Protein AF-A0A072P6J5-F1 (afdb_monomer)

pLDDT: mean 76.77, std 21.86, range [26.7, 98.06]

Secondary structure (DSSP, 8-state):
-------------------------BB-HHHHT--BSSSSSB-EEETTEEESEEEEEEE--TT-SSPEEEEEEEEEEEETTEEEEEEEEEEEEEEE-TT--TTS-TTEEEEEEEEGGGTTSS---TTS---HHHHH-HHHHHHHHHHHHHHHHHHHHSS--TTHHHHHHHHHHHS--TT-TTSBTTB---EEEEE-SSTTSPPPBPB-TT---SSSTT-EEEEEEEEEEEE-TT-HHHHHHHH--EEEEEEEEESSSS-S-SS-EEEEEEE--B-TT--BPPPPP---------------------------

Structure (mmCIF, N/CA/C/O backbone):
data_AF-A0A072P6J5-F1
#
_entry.id   AF-A0A072P6J5-F1
#
loop_
_atom_site.group_PDB
_atom_site.id
_atom_site.type_symbol
_atom_site.label_atom_id
_atom_site.label_alt_id
_atom_site.label_comp_id
_atom_site.label_asym_id
_atom_site.label_entity_id
_atom_site.label_seq_id
_atom_site.pdbx_PDB_ins_code
_atom_site.Cartn_x
_atom_site.Cartn_y
_atom_site.Cartn_z
_atom_site.occupancy
_atom_site.B_iso_or_equiv
_atom_site.auth_seq_id
_atom_site.auth_comp_id
_atom_site.auth_asym_id
_atom_site.auth_atom_id
_atom_site.pdbx_PDB_model_num
ATOM 1 N N . MET A 1 1 ? -1.945 -43.332 61.308 1.00 37.56 1 MET A N 1
ATOM 2 C CA . MET A 1 1 ? -3.004 -43.421 60.281 1.00 37.56 1 MET A CA 1
ATOM 3 C C . MET A 1 1 ? -3.165 -42.025 59.688 1.00 37.56 1 MET A C 1
ATOM 5 O O . MET A 1 1 ? -3.459 -41.110 60.435 1.00 37.56 1 MET A O 1
ATOM 9 N N . ALA A 1 2 ? -2.790 -41.892 58.413 1.00 35.91 2 ALA A N 1
ATOM 10 C CA . ALA A 1 2 ? -2.904 -40.768 57.471 1.00 35.91 2 ALA A CA 1
ATOM 11 C C . ALA A 1 2 ? -3.158 -39.325 57.975 1.00 35.91 2 ALA A C 1
ATOM 13 O O . ALA A 1 2 ? -4.288 -38.964 58.283 1.00 35.91 2 ALA A O 1
ATOM 14 N N . THR A 1 3 ? -2.154 -38.459 57.804 1.00 31.28 3 THR A N 1
ATOM 15 C CA . THR A 1 3 ? -2.359 -37.019 57.563 1.00 31.28 3 THR A CA 1
ATOM 16 C C . THR A 1 3 ? -1.743 -36.704 56.199 1.00 31.28 3 THR A C 1
ATOM 18 O O . THR A 1 3 ? -0.524 -36.723 56.044 1.00 31.28 3 THR A O 1
ATOM 21 N N . ARG A 1 4 ? -2.582 -36.534 55.169 1.00 35.16 4 ARG A N 1
ATOM 22 C CA . ARG A 1 4 ? -2.154 -36.183 53.805 1.00 35.16 4 ARG A CA 1
ATOM 23 C C . ARG A 1 4 ? -2.006 -34.663 53.709 1.00 35.16 4 ARG A C 1
ATOM 25 O O . ARG A 1 4 ? -2.989 -33.953 53.879 1.00 35.16 4 ARG A O 1
ATOM 32 N N . TYR A 1 5 ? -0.802 -34.184 53.407 1.00 33.12 5 TYR A N 1
ATOM 33 C CA . TYR A 1 5 ? -0.569 -32.807 52.973 1.00 33.12 5 TYR A CA 1
ATOM 34 C C . TYR A 1 5 ? -0.764 -32.729 51.456 1.00 33.12 5 TYR A C 1
ATOM 36 O O . TYR A 1 5 ? 0.036 -33.259 50.688 1.00 33.12 5 TYR A O 1
ATOM 44 N N . THR A 1 6 ? -1.846 -32.091 51.022 1.00 36.16 6 THR A N 1
ATOM 45 C CA . THR A 1 6 ? -2.078 -31.716 49.622 1.00 36.16 6 THR A CA 1
ATOM 46 C C . THR A 1 6 ? -1.378 -30.385 49.353 1.00 36.16 6 THR A C 1
ATOM 48 O O . THR A 1 6 ? -1.843 -29.333 49.782 1.00 36.16 6 THR A O 1
ATOM 51 N N . LEU A 1 7 ? -0.241 -30.432 48.659 1.00 36.22 7 LEU A N 1
ATOM 52 C CA . LEU A 1 7 ? 0.434 -29.260 48.100 1.00 36.22 7 LEU A CA 1
ATOM 53 C C . LEU A 1 7 ? -0.300 -28.826 46.822 1.00 36.22 7 LEU A C 1
ATOM 55 O O . LEU A 1 7 ? -0.201 -29.488 45.792 1.00 36.22 7 LEU A O 1
ATOM 59 N N . PHE A 1 8 ? -1.029 -27.712 46.886 1.00 34.00 8 PHE A N 1
ATOM 60 C CA . PHE A 1 8 ? -1.544 -27.020 45.703 1.00 34.00 8 PHE A CA 1
ATOM 61 C C . PHE A 1 8 ? -0.381 -26.321 44.984 1.00 34.00 8 PHE A C 1
ATOM 63 O O . PHE A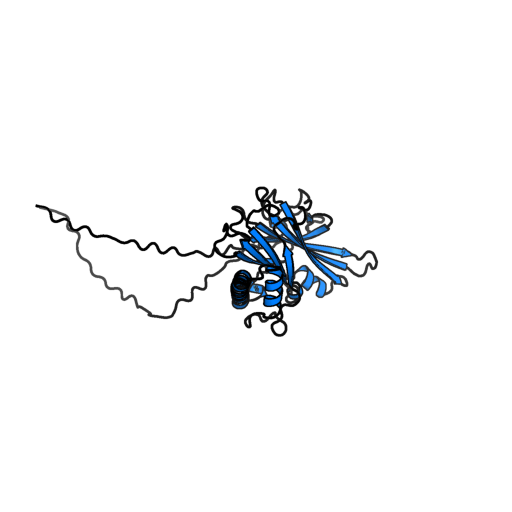 1 8 ? 0.178 -25.357 45.497 1.00 34.00 8 PHE A O 1
ATOM 70 N N . HIS A 1 9 ? -0.011 -26.806 43.797 1.00 34.28 9 HIS A N 1
ATOM 71 C CA . HIS A 1 9 ? 0.815 -26.057 42.848 1.00 34.28 9 HIS A CA 1
ATOM 72 C C . HIS A 1 9 ? -0.113 -25.226 41.956 1.00 34.28 9 HIS A C 1
ATOM 74 O O . HIS A 1 9 ? -0.756 -25.753 41.051 1.00 34.28 9 HIS A O 1
ATOM 80 N N . THR A 1 10 ? -0.200 -23.923 42.210 1.00 38.28 10 THR A N 1
ATOM 81 C CA . THR A 1 10 ? -0.780 -22.963 41.265 1.00 38.28 10 THR A CA 1
ATOM 82 C C . THR A 1 10 ? 0.222 -22.715 40.141 1.00 38.28 10 THR A C 1
ATOM 84 O O . THR A 1 10 ? 1.202 -21.995 40.322 1.00 38.28 10 THR A O 1
ATOM 87 N N . ALA A 1 11 ? -0.014 -23.325 38.980 1.00 38.22 11 ALA A N 1
ATOM 88 C CA . ALA A 1 11 ? 0.680 -22.986 37.745 1.00 38.22 11 ALA A CA 1
ATOM 89 C C . ALA A 1 11 ? 0.140 -21.644 37.221 1.00 38.22 11 ALA A C 1
ATOM 91 O O . ALA A 1 11 ? -0.994 -21.559 36.753 1.00 38.22 11 ALA A O 1
ATOM 92 N N . ILE A 1 12 ? 0.945 -20.585 37.327 1.00 40.56 12 ILE A N 1
ATOM 93 C CA . ILE A 1 12 ? 0.678 -19.293 36.686 1.00 40.56 12 ILE A CA 1
ATOM 94 C C . ILE A 1 12 ? 0.993 -19.469 35.199 1.00 40.56 12 ILE A C 1
ATOM 96 O O . ILE A 1 12 ? 2.149 -19.449 34.785 1.00 40.56 12 ILE A O 1
ATOM 100 N N . CYS A 1 13 ? -0.044 -19.700 34.398 1.00 31.38 13 CYS A N 1
ATOM 101 C CA . CYS A 1 13 ? 0.063 -19.711 32.946 1.00 31.38 13 CYS A CA 1
ATOM 102 C C . CYS A 1 13 ? 0.021 -18.254 32.462 1.00 31.38 13 CYS A C 1
ATOM 104 O O . CYS A 1 13 ? -1.048 -17.714 32.186 1.00 31.38 13 CYS A O 1
ATOM 106 N N . SER A 1 14 ? 1.180 -17.591 32.423 1.00 32.91 14 SER A N 1
ATOM 107 C CA . SER A 1 14 ? 1.320 -16.276 31.791 1.00 32.91 14 SER A CA 1
ATOM 108 C C . SER A 1 14 ? 1.043 -16.414 30.295 1.00 32.91 14 SER A C 1
ATOM 110 O O . SER A 1 14 ? 1.877 -16.917 29.544 1.00 32.91 14 SER A O 1
ATOM 112 N N . ILE A 1 15 ? -0.143 -15.989 29.861 1.00 35.66 15 ILE A N 1
ATOM 113 C CA . ILE A 1 15 ? -0.476 -15.826 28.445 1.00 35.66 15 ILE A CA 1
ATOM 114 C C . ILE A 1 15 ? 0.312 -14.608 27.956 1.00 35.66 15 ILE A C 1
ATOM 116 O O . ILE A 1 15 ? -0.134 -13.470 28.085 1.00 35.66 15 ILE A O 1
ATOM 120 N N . LEU A 1 16 ? 1.518 -14.842 27.440 1.00 33.16 16 LEU A N 1
ATOM 121 C CA . LEU A 1 16 ? 2.201 -13.868 26.601 1.00 33.16 16 LEU A CA 1
ATOM 122 C C . LEU A 1 16 ? 1.356 -13.719 25.334 1.00 33.16 16 LEU A C 1
ATOM 124 O O . LEU A 1 16 ? 1.271 -14.639 24.522 1.00 33.16 16 LEU A O 1
ATOM 128 N N . ALA A 1 17 ? 0.684 -12.577 25.194 1.00 32.44 17 ALA A N 1
ATOM 129 C CA . ALA A 1 17 ? 0.128 -12.156 23.921 1.00 32.44 17 ALA A CA 1
ATOM 130 C C . ALA A 1 17 ? 1.310 -11.919 22.975 1.00 32.44 17 ALA A C 1
ATOM 132 O O . ALA A 1 17 ? 1.976 -10.886 23.025 1.00 32.44 17 ALA A O 1
ATOM 133 N N . PHE A 1 18 ? 1.629 -12.926 22.168 1.00 29.64 18 PHE A N 1
ATOM 134 C CA . PHE A 1 18 ? 2.557 -12.769 21.065 1.00 29.64 18 PHE A CA 1
ATOM 135 C C . PHE A 1 18 ? 1.885 -11.844 20.051 1.00 29.64 18 PHE A C 1
ATOM 137 O O . PHE A 1 18 ? 0.961 -12.253 19.353 1.00 29.64 18 PHE A O 1
ATOM 144 N N . ASN A 1 19 ? 2.335 -10.591 19.978 1.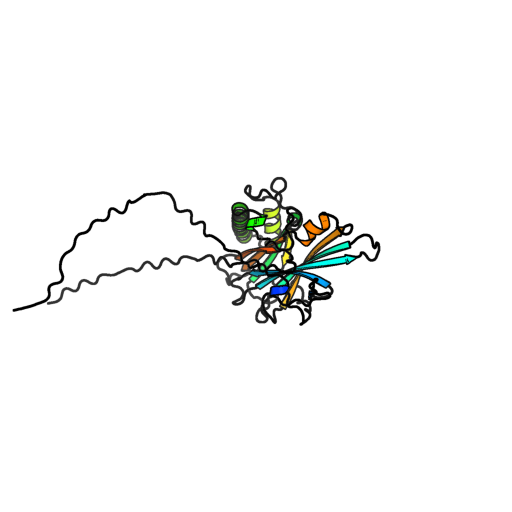00 31.36 19 ASN A N 1
ATOM 145 C CA . ASN A 1 19 ? 2.139 -9.802 18.771 1.00 31.36 19 ASN A CA 1
ATOM 146 C C . ASN A 1 19 ? 2.924 -10.518 17.672 1.00 31.36 19 ASN A C 1
ATOM 148 O O . ASN A 1 19 ? 4.156 -10.500 17.658 1.00 31.36 19 ASN A O 1
ATOM 152 N N . SER A 1 20 ? 2.210 -11.239 16.815 1.00 28.11 20 SER A N 1
ATOM 153 C CA . SER A 1 20 ? 2.772 -11.954 15.677 1.00 28.11 20 SER A CA 1
ATOM 154 C C . SER A 1 20 ? 3.439 -10.950 14.737 1.00 28.11 20 SER A C 1
ATOM 156 O O . SER A 1 20 ? 2.768 -10.302 13.939 1.00 28.11 20 SER A O 1
ATOM 158 N N . VAL A 1 21 ? 4.761 -10.798 14.814 1.00 34.31 21 VAL A N 1
ATOM 159 C CA . VAL A 1 21 ? 5.516 -10.061 13.794 1.00 34.31 21 VAL A CA 1
ATOM 160 C C . VAL A 1 21 ? 5.709 -11.005 12.612 1.00 34.31 21 VAL A C 1
ATOM 162 O O . VAL A 1 21 ? 6.573 -11.884 12.630 1.00 34.31 21 VAL A O 1
ATOM 165 N N . ILE A 1 22 ? 4.858 -10.868 11.598 1.00 37.53 22 ILE A N 1
ATOM 166 C CA . ILE A 1 22 ? 5.000 -11.605 10.341 1.00 37.53 22 ILE A CA 1
ATOM 167 C C . ILE A 1 22 ? 6.187 -11.030 9.571 1.00 37.53 22 ILE A C 1
ATOM 169 O O . ILE A 1 22 ? 6.305 -9.820 9.387 1.00 37.53 22 ILE A O 1
ATOM 173 N N . ARG A 1 23 ? 7.080 -11.917 9.121 1.00 40.00 23 ARG A N 1
ATOM 174 C CA . ARG A 1 23 ? 8.156 -11.577 8.186 1.00 40.00 23 ARG A CA 1
ATOM 175 C C . ARG A 1 23 ? 7.518 -11.204 6.847 1.00 40.00 23 ARG A C 1
ATOM 177 O O . ARG A 1 23 ? 7.029 -12.084 6.145 1.00 40.00 23 ARG A O 1
ATOM 184 N N . ALA A 1 24 ? 7.529 -9.926 6.484 1.00 47.47 24 ALA A N 1
ATOM 185 C CA . ALA A 1 24 ? 7.216 -9.515 5.122 1.00 47.47 24 ALA A CA 1
ATOM 186 C C . ALA A 1 24 ? 8.464 -9.745 4.257 1.00 47.47 24 ALA A C 1
ATOM 188 O O . ALA A 1 24 ? 9.427 -8.983 4.321 1.00 47.47 24 ALA A O 1
ATOM 189 N N . GLN A 1 25 ? 8.478 -10.840 3.499 1.00 60.59 25 GLN A N 1
ATOM 190 C CA . GLN A 1 25 ? 9.443 -11.028 2.421 1.00 60.59 25 GLN A CA 1
ATOM 191 C C . GLN A 1 25 ? 8.922 -10.250 1.214 1.00 60.59 25 GLN A C 1
ATOM 193 O O . GLN A 1 25 ? 7.799 -10.503 0.782 1.00 60.59 25 GLN A O 1
ATOM 198 N N . LEU A 1 26 ? 9.702 -9.290 0.713 1.00 70.50 26 LEU A N 1
ATOM 199 C CA . LEU A 1 26 ? 9.358 -8.594 -0.521 1.00 70.50 26 LEU A CA 1
ATOM 200 C C . LEU A 1 26 ? 9.768 -9.491 -1.693 1.00 70.50 26 LEU A C 1
ATOM 202 O O . LEU A 1 26 ? 10.959 -9.706 -1.917 1.00 70.50 26 LEU A O 1
ATOM 206 N N . LEU A 1 27 ? 8.788 -10.067 -2.386 1.00 78.00 27 LEU A N 1
ATOM 207 C CA . LEU A 1 27 ? 9.024 -10.994 -3.492 1.00 78.00 27 LEU A CA 1
ATOM 208 C C . LEU A 1 27 ? 8.855 -10.278 -4.833 1.00 78.00 27 LEU A C 1
ATOM 210 O O . LEU A 1 27 ? 7.819 -9.654 -5.071 1.00 78.00 27 LEU A O 1
ATOM 214 N N . GLY A 1 28 ? 9.872 -10.385 -5.688 1.00 80.25 28 GLY A N 1
ATOM 215 C CA . GLY A 1 28 ? 9.846 -9.900 -7.067 1.00 80.25 28 GLY A CA 1
ATOM 216 C C . GLY A 1 28 ? 9.312 -10.923 -8.068 1.00 80.25 28 GLY A C 1
ATOM 217 O O . GLY A 1 28 ? 8.893 -12.023 -7.700 1.00 80.25 28 GLY A O 1
ATOM 218 N N . CYS A 1 29 ? 9.373 -10.562 -9.349 1.00 78.94 29 CYS A N 1
ATOM 219 C CA . CYS A 1 29 ? 8.807 -11.352 -10.445 1.00 78.94 29 CYS A CA 1
ATOM 220 C C . CYS A 1 29 ? 9.353 -12.788 -10.560 1.00 78.94 29 CYS A C 1
ATOM 222 O O . CYS A 1 29 ? 8.602 -13.692 -10.920 1.00 78.94 29 CYS A O 1
ATOM 224 N N . ASP A 1 30 ? 10.612 -13.028 -10.189 1.00 73.75 30 ASP A N 1
ATOM 225 C CA . ASP A 1 30 ? 11.216 -14.370 -10.246 1.00 73.75 30 ASP A CA 1
ATOM 226 C C . ASP A 1 30 ? 10.599 -15.341 -9.238 1.00 73.75 30 ASP A C 1
ATOM 228 O O . ASP A 1 30 ? 10.466 -16.533 -9.502 1.00 73.75 30 ASP A O 1
ATOM 232 N N . ALA A 1 31 ? 10.200 -14.830 -8.073 1.00 73.62 31 ALA A N 1
ATOM 233 C CA . ALA A 1 31 ? 9.618 -15.643 -7.013 1.00 73.62 31 ALA A CA 1
ATOM 234 C C . ALA A 1 31 ? 8.138 -15.961 -7.260 1.00 73.62 31 ALA A C 1
ATOM 236 O O . ALA A 1 31 ? 7.624 -16.927 -6.701 1.00 73.62 31 ALA A O 1
ATOM 237 N N . VAL A 1 32 ? 7.463 -15.157 -8.084 1.00 73.75 32 VAL A N 1
ATOM 238 C CA . VAL A 1 32 ? 6.027 -15.284 -8.368 1.00 73.75 32 VAL A CA 1
ATOM 239 C C . VAL A 1 32 ? 5.720 -15.740 -9.804 1.00 73.75 32 VAL A C 1
ATOM 241 O O . VAL A 1 32 ? 4.562 -15.819 -10.205 1.00 73.75 32 VAL A O 1
ATOM 244 N N . GLY A 1 33 ? 6.762 -16.046 -10.586 1.00 74.88 33 GLY A N 1
ATOM 245 C CA . GLY A 1 33 ? 6.646 -16.672 -11.902 1.00 74.88 33 GLY A CA 1
ATOM 246 C C . GLY A 1 33 ? 6.228 -15.743 -13.044 1.00 74.88 33 GLY A C 1
ATOM 247 O O . GLY A 1 33 ? 5.504 -16.188 -13.928 1.00 74.88 33 GLY A O 1
ATOM 248 N N . CYS A 1 34 ? 6.654 -14.474 -13.060 1.00 81.50 34 CYS A N 1
ATOM 249 C CA . CYS A 1 34 ? 6.347 -13.585 -14.188 1.00 81.50 34 CYS A CA 1
ATOM 250 C C . CYS A 1 34 ? 6.995 -14.076 -15.508 1.00 81.50 34 CYS A C 1
ATOM 252 O O . CYS A 1 34 ? 8.176 -14.436 -15.514 1.00 81.50 34 CYS A O 1
ATOM 254 N N . PRO A 1 35 ? 6.285 -14.002 -16.648 1.00 81.62 35 PRO A N 1
ATOM 255 C CA . PRO A 1 35 ? 6.842 -14.228 -17.977 1.00 81.62 35 PRO A CA 1
ATOM 256 C C . PRO A 1 35 ? 7.955 -13.237 -18.314 1.00 81.62 35 PRO A C 1
ATOM 258 O O . PRO A 1 35 ? 7.944 -12.094 -17.858 1.00 81.62 35 PRO A O 1
ATOM 261 N N . GLN A 1 36 ? 8.879 -13.651 -19.179 1.00 80.19 36 GLN A N 1
ATOM 262 C CA . GLN A 1 36 ? 9.921 -12.786 -19.732 1.00 80.19 36 GLN A CA 1
ATOM 263 C C . GLN A 1 36 ? 9.615 -12.459 -21.198 1.00 80.19 36 GLN A C 1
ATOM 265 O O . GLN A 1 36 ? 9.248 -13.355 -21.958 1.00 80.19 36 GLN A O 1
ATOM 270 N N . VAL A 1 37 ? 9.792 -11.196 -21.601 1.00 73.94 37 VAL A N 1
ATOM 271 C CA . VAL A 1 37 ? 9.581 -10.767 -23.003 1.00 73.94 37 VAL A CA 1
ATOM 272 C C . VAL A 1 37 ? 10.866 -10.892 -23.822 1.00 73.94 37 VAL A C 1
ATOM 274 O O . VAL A 1 37 ? 10.829 -11.454 -24.909 1.00 73.94 37 VAL A O 1
ATOM 277 N N . ASP A 1 38 ? 12.010 -10.483 -23.260 1.00 69.19 38 ASP A N 1
ATOM 278 C CA . ASP A 1 38 ? 13.314 -10.462 -23.952 1.00 69.19 38 ASP A CA 1
ATOM 279 C C . ASP A 1 38 ? 14.446 -11.118 -23.131 1.00 69.19 38 ASP A C 1
ATOM 281 O O . ASP A 1 38 ? 15.626 -10.819 -23.298 1.00 69.19 38 ASP A O 1
ATOM 285 N N . GLY A 1 39 ? 14.095 -11.990 -22.182 1.00 65.31 39 GLY A N 1
ATOM 286 C CA . GLY A 1 39 ? 15.050 -12.663 -21.287 1.00 65.31 39 GLY A CA 1
ATOM 287 C C . GLY A 1 39 ? 15.611 -11.799 -20.148 1.00 65.31 39 GLY A C 1
ATOM 288 O O . GLY A 1 39 ? 16.293 -12.332 -19.280 1.00 65.31 39 GLY A O 1
ATOM 289 N N . THR A 1 40 ? 15.314 -10.494 -20.128 1.00 64.31 40 THR A N 1
ATOM 290 C CA . THR A 1 40 ? 15.760 -9.543 -19.083 1.00 64.31 40 THR A CA 1
ATOM 291 C C . THR A 1 40 ? 14.631 -8.722 -18.462 1.00 64.31 40 THR A C 1
ATOM 293 O O . THR A 1 40 ? 14.787 -8.159 -17.382 1.00 64.31 40 THR A O 1
ATOM 296 N N . THR A 1 41 ? 13.501 -8.600 -19.160 1.00 71.81 41 THR A N 1
ATOM 297 C CA . THR A 1 41 ? 12.362 -7.787 -18.721 1.00 71.81 41 THR A CA 1
ATOM 298 C C . THR A 1 41 ? 11.219 -8.709 -18.349 1.00 71.81 41 THR A C 1
ATOM 300 O O . THR A 1 41 ? 10.779 -9.523 -19.170 1.00 71.81 41 THR A O 1
ATOM 303 N N . SER A 1 42 ? 10.755 -8.590 -17.105 1.00 82.25 42 SER A N 1
ATOM 304 C CA . SER A 1 42 ? 9.550 -9.284 -16.663 1.00 82.25 42 SER A CA 1
ATOM 305 C C . SER A 1 42 ? 8.322 -8.614 -17.272 1.00 82.25 42 SER A C 1
ATOM 307 O O . SER A 1 42 ? 8.303 -7.408 -17.488 1.00 82.25 42 SER A O 1
ATOM 309 N N . SER A 1 43 ? 7.290 -9.393 -17.558 1.00 86.38 43 SER A N 1
ATOM 310 C CA . SER A 1 43 ? 6.016 -8.897 -18.062 1.00 86.38 43 SER A CA 1
ATOM 311 C C . SER A 1 43 ? 4.901 -9.566 -17.299 1.00 86.38 43 SER A C 1
ATOM 313 O O . SER A 1 43 ? 4.642 -10.746 -17.495 1.00 86.38 43 SER A O 1
ATOM 315 N N . CYS A 1 44 ? 4.212 -8.800 -16.465 1.00 89.12 44 CYS A N 1
ATOM 316 C CA . CYS A 1 44 ? 3.074 -9.270 -15.699 1.00 89.12 44 CYS A CA 1
ATOM 317 C C . CYS A 1 44 ? 1.805 -8.509 -16.104 1.00 89.12 44 CYS A C 1
ATOM 319 O O . CYS A 1 44 ? 1.598 -7.382 -15.642 1.00 89.12 44 CYS A O 1
ATOM 321 N N . PRO A 1 45 ? 0.948 -9.076 -16.970 1.00 90.38 45 PRO A N 1
ATOM 322 C CA . PRO A 1 45 ? -0.318 -8.446 -17.318 1.00 90.38 45 PRO A CA 1
ATOM 323 C C . PRO A 1 45 ? -1.306 -8.511 -16.143 1.00 90.38 45 PRO A C 1
ATOM 325 O O . PRO A 1 45 ? -1.739 -9.586 -15.721 1.00 90.38 45 PRO A O 1
ATOM 328 N N . ILE A 1 46 ? -1.675 -7.340 -15.621 1.00 90.00 46 ILE A N 1
ATOM 329 C CA . ILE A 1 46 ? -2.644 -7.162 -14.537 1.00 90.00 46 ILE A CA 1
ATOM 330 C C . ILE A 1 46 ? -3.681 -6.142 -15.009 1.00 90.00 46 ILE A C 1
ATOM 332 O O . ILE A 1 46 ? -3.377 -4.966 -15.218 1.00 90.00 46 ILE A O 1
ATOM 336 N N . ALA A 1 47 ? -4.931 -6.575 -15.155 1.00 87.12 47 ALA A N 1
ATOM 337 C CA . ALA A 1 47 ? -6.001 -5.782 -15.750 1.00 87.12 47 ALA A CA 1
ATOM 338 C C . ALA A 1 47 ? -5.652 -5.305 -17.178 1.00 87.12 47 ALA A C 1
ATOM 340 O O . ALA A 1 47 ? -5.487 -6.111 -18.088 1.00 87.12 47 ALA A O 1
ATOM 341 N N . ASN A 1 48 ? -5.584 -3.990 -17.383 1.00 85.38 48 ASN A N 1
ATOM 342 C CA . ASN A 1 48 ? -5.270 -3.327 -18.647 1.00 85.38 48 ASN A CA 1
ATOM 343 C C . ASN A 1 48 ? -3.820 -2.817 -18.718 1.00 85.38 48 ASN A C 1
ATOM 345 O O . ASN A 1 48 ? -3.492 -2.070 -19.638 1.00 85.38 48 ASN A O 1
ATOM 349 N N . VAL A 1 49 ? -2.977 -3.175 -17.746 1.00 87.38 49 VAL A N 1
ATOM 350 C CA . VAL A 1 49 ? -1.581 -2.739 -17.653 1.00 87.38 49 VAL A CA 1
ATOM 351 C C . VAL A 1 49 ? -0.671 -3.961 -17.692 1.00 87.38 49 VAL A C 1
ATOM 353 O O . VAL A 1 49 ? -0.984 -5.001 -17.117 1.00 87.38 49 VAL A O 1
ATOM 356 N N . THR A 1 50 ? 0.464 -3.840 -18.376 1.00 90.25 50 THR A N 1
ATOM 357 C CA . THR A 1 50 ? 1.535 -4.841 -18.323 1.00 90.25 50 THR A CA 1
ATOM 358 C C . THR A 1 50 ? 2.650 -4.294 -17.453 1.00 90.25 50 THR A C 1
ATOM 360 O O . THR A 1 50 ? 3.273 -3.297 -17.806 1.00 90.25 50 THR A O 1
ATOM 363 N N . ALA A 1 51 ? 2.851 -4.908 -16.292 1.00 91.00 51 ALA A N 1
ATOM 364 C CA . ALA A 1 51 ? 3.873 -4.487 -15.351 1.00 91.00 51 ALA A CA 1
ATOM 365 C C . ALA A 1 51 ? 5.243 -5.059 -15.731 1.00 91.00 51 ALA A C 1
ATOM 367 O O . ALA A 1 51 ? 5.370 -6.253 -15.999 1.00 91.00 51 ALA A O 1
ATOM 368 N N . GLU A 1 52 ? 6.256 -4.201 -15.708 1.00 88.56 52 GLU A N 1
ATOM 369 C CA . GLU A 1 52 ? 7.662 -4.518 -15.985 1.00 88.56 52 GLU A CA 1
ATOM 370 C C . GLU A 1 52 ? 8.384 -5.074 -14.752 1.00 88.56 52 GLU A C 1
ATOM 372 O O . GLU A 1 52 ? 9.356 -5.821 -14.853 1.00 88.56 52 GLU A O 1
ATOM 377 N N . ALA A 1 53 ? 7.904 -4.699 -13.566 1.00 88.50 53 ALA A N 1
ATOM 378 C CA . ALA A 1 53 ? 8.388 -5.188 -12.287 1.00 88.50 53 ALA A CA 1
ATOM 379 C C . ALA A 1 53 ? 7.245 -5.215 -11.276 1.00 88.50 53 ALA A C 1
ATOM 381 O O . ALA A 1 53 ? 6.349 -4.365 -11.305 1.00 88.50 53 ALA A O 1
ATOM 382 N N . ILE A 1 54 ? 7.304 -6.160 -10.341 1.00 89.19 54 ILE A N 1
ATOM 383 C CA . ILE A 1 54 ? 6.375 -6.210 -9.215 1.00 89.19 54 ILE A CA 1
ATOM 384 C C . ILE A 1 54 ? 7.131 -6.403 -7.906 1.00 89.19 54 ILE A C 1
ATOM 386 O O . ILE A 1 54 ? 8.251 -6.907 -7.891 1.00 89.19 54 ILE A O 1
ATOM 390 N N . GLY A 1 55 ? 6.512 -6.015 -6.801 1.00 90.00 55 GLY A N 1
ATOM 391 C CA . GLY A 1 55 ? 6.952 -6.387 -5.465 1.00 90.00 55 GLY A CA 1
ATOM 392 C C . GLY A 1 55 ? 5.758 -6.748 -4.610 1.00 90.00 55 GLY A C 1
ATOM 393 O O . GLY A 1 55 ? 4.801 -5.975 -4.539 1.00 90.00 55 GLY A O 1
ATOM 394 N N . THR A 1 56 ? 5.810 -7.913 -3.973 1.00 89.19 56 THR A N 1
ATOM 395 C CA . THR A 1 56 ? 4.706 -8.428 -3.162 1.00 89.19 56 THR A CA 1
ATOM 396 C C . THR A 1 56 ? 5.110 -8.594 -1.704 1.00 89.19 56 THR A C 1
ATOM 398 O O . THR A 1 56 ? 6.240 -8.978 -1.416 1.00 89.19 56 THR A O 1
ATOM 401 N N . ALA A 1 57 ? 4.204 -8.294 -0.777 1.00 90.31 57 ALA A N 1
ATOM 402 C CA . ALA A 1 57 ? 4.409 -8.451 0.657 1.00 90.31 57 ALA A CA 1
ATOM 403 C C . ALA A 1 57 ? 3.161 -9.047 1.311 1.00 90.31 57 ALA A C 1
ATOM 405 O O . ALA A 1 57 ? 2.039 -8.618 1.045 1.00 90.31 57 ALA A O 1
ATOM 406 N N . ASN A 1 58 ? 3.355 -10.017 2.200 1.00 91.62 58 ASN A N 1
ATOM 407 C CA . ASN A 1 58 ? 2.252 -10.679 2.888 1.00 91.62 58 ASN A CA 1
ATOM 408 C C . ASN A 1 58 ? 1.926 -10.019 4.226 1.00 91.62 58 ASN A C 1
ATOM 410 O O . ASN A 1 58 ? 2.825 -9.685 4.999 1.00 91.62 58 ASN A O 1
ATOM 414 N N . ILE A 1 59 ? 0.631 -9.918 4.525 1.00 91.81 59 ILE A N 1
ATOM 415 C CA . ILE A 1 59 ? 0.117 -9.556 5.846 1.00 91.81 59 ILE A CA 1
ATOM 416 C C . ILE A 1 5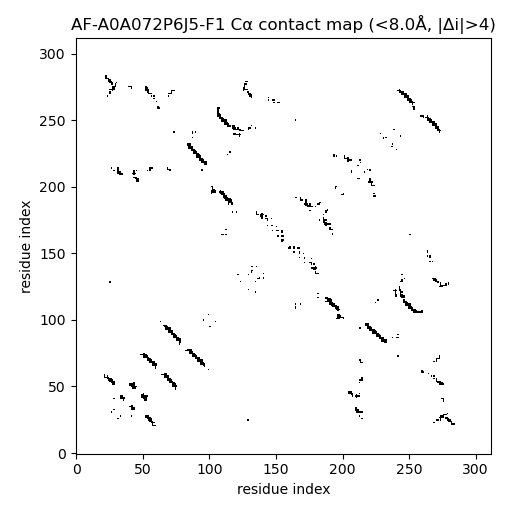9 ? -0.788 -10.674 6.363 1.00 91.81 59 ILE A C 1
ATOM 418 O O . ILE A 1 59 ? -1.667 -11.165 5.656 1.00 91.81 59 ILE A O 1
ATOM 422 N N . THR A 1 60 ? -0.578 -11.093 7.607 1.00 92.12 60 THR A N 1
ATOM 423 C CA . THR A 1 60 ? -1.482 -12.024 8.292 1.00 92.12 60 THR A CA 1
ATOM 424 C C . THR A 1 60 ? -2.361 -11.222 9.233 1.00 92.12 60 THR A C 1
ATOM 426 O O . THR A 1 60 ? -1.855 -10.522 10.104 1.00 92.12 60 THR A O 1
ATOM 429 N N . SER A 1 61 ? -3.669 -11.344 9.046 1.00 90.44 61 SER A N 1
ATOM 430 C CA . SER A 1 61 ? -4.706 -10.665 9.820 1.00 90.44 61 SER A CA 1
ATOM 431 C C . SER A 1 61 ? -5.723 -11.702 10.281 1.00 90.44 61 SER A C 1
ATOM 433 O O . SER A 1 61 ? -5.937 -12.695 9.586 1.00 90.44 61 SER A O 1
ATOM 435 N N . ALA A 1 62 ? -6.402 -11.475 11.407 1.00 90.19 62 ALA A N 1
ATOM 436 C CA . ALA A 1 62 ? -7.416 -12.405 11.904 1.00 90.19 62 ALA A CA 1
ATOM 437 C C . ALA A 1 62 ? -8.656 -12.530 10.994 1.00 90.19 62 ALA A C 1
ATOM 439 O O . ALA A 1 62 ? -9.524 -13.371 11.245 1.00 90.19 62 ALA A O 1
ATOM 440 N N . ILE A 1 63 ? -8.771 -11.732 9.923 1.00 89.56 63 ILE A N 1
ATOM 441 C CA . ILE A 1 63 ? -9.864 -11.877 8.950 1.00 89.56 63 ILE A CA 1
ATOM 442 C C . ILE A 1 63 ? -9.785 -13.167 8.131 1.00 89.56 63 ILE A C 1
ATOM 444 O O . ILE A 1 63 ? -10.811 -13.585 7.591 1.00 89.56 63 ILE A O 1
ATOM 448 N N . SER A 1 64 ? -8.604 -13.784 8.040 1.00 90.38 64 SER A N 1
ATOM 449 C CA . SER A 1 64 ? -8.333 -14.952 7.204 1.00 90.38 64 SER A CA 1
ATOM 450 C C . SER A 1 64 ? -7.275 -15.859 7.832 1.00 90.38 64 SER A C 1
ATOM 452 O O . SER A 1 64 ? -6.378 -15.392 8.525 1.00 90.38 64 SER A O 1
ATOM 454 N N . LEU A 1 65 ? -7.375 -17.166 7.581 1.00 89.69 65 LEU A N 1
ATOM 455 C CA . LEU A 1 65 ? -6.329 -18.122 7.968 1.00 89.69 65 LEU A CA 1
ATOM 456 C C . LEU A 1 65 ? -5.114 -18.026 7.040 1.00 89.69 65 LEU A C 1
ATOM 458 O O . LEU A 1 65 ? -3.978 -18.145 7.494 1.00 89.69 65 LEU A O 1
ATOM 462 N N . ASP A 1 66 ? -5.367 -17.772 5.758 1.00 92.50 66 ASP A N 1
ATOM 463 C CA . ASP A 1 66 ? -4.335 -17.544 4.754 1.00 92.50 66 ASP A CA 1
ATOM 464 C C . ASP A 1 66 ? -3.989 -16.044 4.689 1.00 92.50 66 ASP A C 1
ATOM 466 O O . ASP A 1 66 ? -4.887 -15.204 4.847 1.00 92.50 66 ASP A O 1
ATOM 470 N N . PRO A 1 67 ? -2.716 -15.675 4.455 1.00 93.25 67 PRO A N 1
ATOM 471 C CA . PRO A 1 67 ? -2.294 -14.279 4.426 1.00 93.25 67 PRO A CA 1
ATOM 472 C C . PRO A 1 67 ? -2.929 -13.521 3.256 1.00 93.25 67 PRO A C 1
ATOM 474 O O . PRO A 1 67 ? -3.179 -14.093 2.194 1.00 93.25 67 PRO A O 1
ATOM 477 N N . LEU A 1 68 ? -3.131 -12.217 3.436 1.00 94.50 68 LEU A N 1
ATOM 478 C CA . LEU A 1 68 ? -3.387 -11.293 2.330 1.00 94.50 68 LEU A CA 1
ATOM 479 C C . LEU A 1 68 ? -2.050 -10.887 1.706 1.00 94.50 68 LEU A C 1
ATOM 481 O O . LEU A 1 68 ? -1.013 -10.928 2.373 1.00 94.50 68 LEU A O 1
ATOM 485 N N . THR A 1 69 ? -2.075 -10.436 0.457 1.00 94.69 69 THR A N 1
ATOM 486 C CA . THR A 1 69 ? -0.867 -10.004 -0.256 1.00 94.69 69 THR A CA 1
ATOM 487 C C . THR A 1 69 ? -1.032 -8.592 -0.789 1.00 94.69 69 THR A C 1
ATOM 489 O O . THR A 1 69 ? -1.913 -8.333 -1.596 1.00 94.69 69 THR A O 1
ATOM 492 N N . TRP A 1 70 ? -0.167 -7.677 -0.378 1.00 95.69 70 TRP A N 1
ATOM 493 C CA . TRP A 1 70 ? 0.012 -6.407 -1.066 1.00 95.69 70 TRP A CA 1
ATOM 494 C C . TRP A 1 70 ? 0.935 -6.575 -2.254 1.00 95.69 70 TRP A C 1
ATOM 496 O O . TRP A 1 70 ? 1.968 -7.224 -2.124 1.00 95.69 70 TRP A O 1
ATOM 506 N N . THR A 1 71 ? 0.610 -5.911 -3.357 1.00 94.25 71 THR A N 1
ATOM 507 C CA . THR A 1 71 ? 1.452 -5.886 -4.552 1.00 94.25 71 THR A CA 1
ATOM 508 C C . THR A 1 71 ? 1.578 -4.475 -5.075 1.00 94.25 71 THR A C 1
ATOM 510 O O . THR A 1 71 ? 0.575 -3.796 -5.273 1.00 94.25 71 THR A O 1
ATOM 513 N N . VAL A 1 72 ? 2.809 -4.042 -5.333 1.00 94.00 72 VAL A N 1
ATOM 514 C CA . VAL A 1 72 ? 3.086 -2.873 -6.165 1.00 94.00 72 VAL A CA 1
ATOM 515 C C . VAL A 1 72 ? 3.568 -3.350 -7.524 1.00 94.00 72 VAL A C 1
ATOM 517 O O . VAL A 1 72 ? 4.473 -4.175 -7.604 1.00 94.00 72 VAL A O 1
ATOM 520 N N . ALA A 1 73 ? 2.958 -2.843 -8.585 1.00 93.00 73 ALA A N 1
ATOM 521 C CA . ALA A 1 73 ? 3.325 -3.141 -9.958 1.00 93.00 73 ALA A CA 1
ATOM 522 C C . ALA A 1 73 ? 3.780 -1.852 -10.640 1.00 93.00 73 ALA A C 1
ATOM 524 O O . ALA A 1 73 ? 3.075 -0.845 -10.574 1.00 93.00 73 ALA A O 1
ATOM 525 N N . PHE A 1 74 ? 4.953 -1.880 -11.262 1.00 92.25 74 PHE A N 1
ATOM 526 C CA . PHE A 1 74 ? 5.509 -0.765 -12.016 1.00 92.25 74 PHE A CA 1
ATOM 527 C C . PHE A 1 74 ? 5.351 -1.009 -13.511 1.00 92.25 74 PHE A C 1
ATOM 529 O O . PHE A 1 74 ? 5.620 -2.108 -13.993 1.00 92.25 74 PHE A O 1
ATOM 536 N N . SER A 1 75 ? 4.950 0.024 -14.239 1.00 91.25 75 SER A N 1
ATOM 537 C CA . SER A 1 75 ? 4.899 0.029 -15.698 1.00 91.25 75 SER A CA 1
ATOM 538 C C . SER A 1 75 ? 5.323 1.386 -16.230 1.00 91.25 75 SER A C 1
ATOM 540 O O . SER A 1 75 ? 4.997 2.421 -15.637 1.00 91.25 75 SER A O 1
ATOM 542 N N . SER A 1 76 ? 5.976 1.385 -17.383 1.00 88.94 76 SER A N 1
ATOM 543 C CA . SER A 1 76 ? 6.266 2.582 -18.148 1.00 88.94 76 SER A CA 1
ATOM 544 C C . SER A 1 76 ? 5.627 2.496 -19.530 1.00 88.94 76 SER A C 1
ATOM 546 O O . SER A 1 76 ? 5.460 1.427 -20.116 1.00 88.94 76 SER A O 1
ATOM 548 N N . ASN A 1 77 ? 5.222 3.641 -20.066 1.00 87.12 77 ASN A N 1
ATOM 549 C CA . ASN A 1 77 ? 4.827 3.732 -21.459 1.00 87.12 77 ASN A CA 1
ATOM 550 C C . ASN A 1 77 ? 5.230 5.079 -22.040 1.00 87.12 77 ASN A C 1
ATOM 552 O O . ASN A 1 77 ? 4.998 6.128 -21.438 1.00 87.12 77 ASN A O 1
ATOM 556 N N . VAL A 1 78 ? 5.749 5.056 -23.263 1.00 84.75 78 VAL A N 1
ATOM 557 C CA . VAL A 1 78 ? 6.016 6.279 -24.018 1.00 84.75 78 VAL A CA 1
ATOM 558 C C . VAL A 1 78 ? 4.710 7.064 -24.165 1.00 84.75 78 VAL A C 1
ATOM 560 O O . VAL A 1 78 ? 3.637 6.495 -24.411 1.00 84.75 78 VAL A O 1
ATOM 563 N N . SER A 1 79 ? 4.775 8.379 -23.972 1.00 83.38 79 SER A N 1
ATOM 564 C CA . SER A 1 79 ? 3.606 9.239 -24.074 1.00 83.38 79 SER A CA 1
ATOM 565 C C . SER A 1 79 ? 3.065 9.256 -25.505 1.00 83.38 79 SER A C 1
ATOM 567 O O . SER A 1 79 ? 3.820 9.496 -26.451 1.00 83.38 79 SER A O 1
ATOM 569 N N . PRO A 1 80 ? 1.742 9.068 -25.690 1.00 82.62 80 PRO A N 1
ATOM 570 C CA . PRO A 1 80 ? 1.139 9.046 -27.019 1.00 82.62 80 PRO A CA 1
ATOM 571 C C . PRO A 1 80 ? 1.205 10.413 -27.713 1.00 82.62 80 PRO A C 1
ATOM 573 O O . PRO A 1 80 ? 1.068 10.493 -28.930 1.00 82.62 80 PRO A O 1
ATOM 576 N N . THR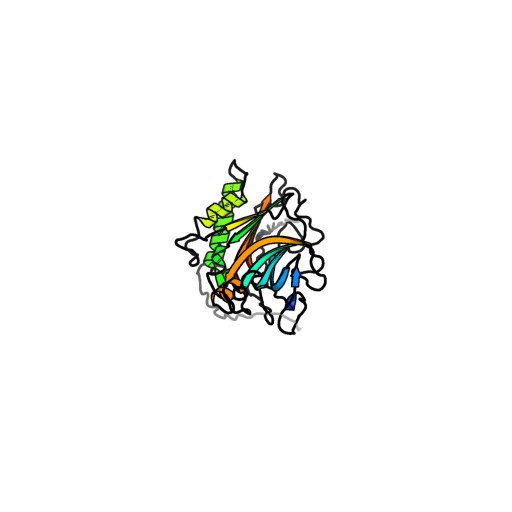 A 1 81 ? 1.395 11.493 -26.949 1.00 87.31 81 THR A N 1
ATOM 577 C CA . THR A 1 81 ? 1.461 12.867 -27.461 1.00 87.31 81 THR A CA 1
ATOM 578 C C . THR A 1 81 ? 2.887 13.396 -27.581 1.00 87.31 81 THR A C 1
ATOM 580 O O . THR A 1 81 ? 3.098 14.401 -28.257 1.00 87.31 81 THR A O 1
ATOM 583 N N . ASN A 1 82 ? 3.868 12.749 -26.941 1.00 84.94 82 ASN A N 1
ATOM 584 C CA . ASN A 1 82 ? 5.264 13.168 -26.978 1.00 84.94 82 ASN A CA 1
ATOM 585 C C . ASN A 1 82 ? 6.207 11.978 -26.746 1.00 84.94 82 ASN A C 1
ATOM 587 O O . ASN A 1 82 ? 6.388 11.539 -25.616 1.00 84.94 82 ASN A O 1
ATOM 591 N N . SER A 1 83 ? 6.881 11.514 -27.799 1.00 84.25 83 SER A N 1
ATOM 592 C CA . SER A 1 83 ? 7.802 10.373 -27.723 1.00 84.25 83 SER A CA 1
ATOM 593 C C . SER A 1 83 ? 9.077 10.627 -26.909 1.00 84.25 83 SER A C 1
ATOM 595 O O . SER A 1 83 ? 9.871 9.712 -26.724 1.00 84.25 83 SER A O 1
ATOM 597 N N . SER A 1 84 ? 9.314 11.862 -26.460 1.00 84.12 84 SER A N 1
ATOM 598 C CA . SER A 1 84 ? 10.418 12.222 -25.560 1.00 84.12 84 SER A CA 1
ATOM 599 C C . SER A 1 84 ? 10.013 12.218 -24.084 1.00 84.12 84 SER A C 1
ATOM 601 O O . SER A 1 84 ? 10.778 12.695 -23.248 1.00 84.12 84 SER A O 1
ATOM 603 N N . VAL A 1 85 ? 8.809 11.742 -23.763 1.00 84.69 85 VAL A N 1
ATOM 604 C CA . VAL A 1 85 ? 8.278 11.665 -22.402 1.00 84.69 85 VAL A CA 1
ATOM 605 C C . VAL A 1 85 ? 7.755 10.260 -22.153 1.00 84.69 85 VAL A C 1
ATOM 607 O O . VAL A 1 85 ? 6.958 9.755 -22.939 1.00 84.69 85 VAL A O 1
ATOM 610 N N . ASP A 1 86 ? 8.137 9.686 -21.022 1.00 85.44 86 ASP A N 1
ATOM 611 C CA . ASP A 1 86 ? 7.574 8.451 -20.499 1.00 85.44 86 ASP A CA 1
ATOM 612 C C . ASP A 1 86 ? 6.529 8.779 -19.431 1.00 85.44 86 ASP A C 1
ATOM 614 O O . ASP A 1 86 ? 6.730 9.641 -18.566 1.00 85.44 86 ASP A O 1
ATOM 618 N N . ASN A 1 87 ? 5.401 8.079 -19.490 1.00 89.56 87 ASN A N 1
ATOM 619 C CA . ASN A 1 87 ? 4.463 7.985 -18.384 1.00 89.56 87 ASN A CA 1
ATOM 620 C C . ASN A 1 87 ? 4.895 6.810 -17.519 1.00 89.56 87 ASN A C 1
ATOM 622 O O . ASN A 1 87 ? 5.018 5.688 -18.007 1.00 89.56 87 ASN A O 1
ATOM 626 N N . LEU A 1 88 ? 5.116 7.079 -16.240 1.00 90.56 88 LEU A N 1
ATOM 627 C CA . LEU A 1 88 ? 5.443 6.065 -15.255 1.00 90.56 88 LEU A CA 1
ATOM 628 C C . LEU A 1 88 ? 4.243 5.873 -14.343 1.00 90.56 88 LEU A C 1
ATOM 630 O O . LEU A 1 88 ? 3.657 6.846 -13.857 1.00 90.56 88 LEU A O 1
ATOM 634 N N . GLU A 1 89 ? 3.904 4.619 -14.079 1.00 93.06 89 GLU A N 1
ATOM 635 C CA . GLU A 1 89 ? 2.784 4.257 -13.226 1.00 93.06 89 GLU A CA 1
ATOM 636 C C . GLU A 1 89 ? 3.188 3.182 -12.219 1.00 93.06 89 GLU A C 1
ATOM 638 O O . GLU A 1 89 ? 3.907 2.231 -12.530 1.00 93.06 89 GLU A O 1
ATOM 643 N N . ARG A 1 90 ? 2.709 3.356 -10.987 1.00 93.81 90 ARG A N 1
ATOM 644 C CA . ARG A 1 90 ? 2.773 2.363 -9.921 1.00 93.81 90 ARG A CA 1
ATOM 645 C C . ARG A 1 90 ? 1.372 2.073 -9.439 1.00 93.81 90 ARG A C 1
ATOM 647 O O . ARG A 1 90 ? 0.726 2.946 -8.861 1.00 93.81 90 ARG A O 1
ATOM 654 N N . ASN A 1 91 ? 0.938 0.841 -9.638 1.00 95.69 91 ASN A N 1
ATOM 655 C CA . ASN A 1 91 ? -0.372 0.378 -9.220 1.00 95.69 91 ASN A CA 1
ATOM 656 C C . ASN A 1 91 ? -0.247 -0.506 -7.985 1.00 95.69 91 ASN A C 1
ATOM 658 O O . ASN A 1 91 ? 0.596 -1.400 -7.928 1.00 95.69 91 ASN A O 1
ATOM 662 N N . LEU A 1 92 ? -1.088 -0.234 -6.993 1.00 96.12 92 LEU A N 1
ATOM 663 C CA . LEU A 1 92 ? -1.178 -0.974 -5.747 1.00 96.12 92 LEU A CA 1
ATOM 664 C C . LEU A 1 92 ? -2.392 -1.892 -5.788 1.00 96.12 92 LEU A C 1
ATOM 666 O O . LEU A 1 92 ? -3.510 -1.452 -6.072 1.00 96.12 92 LEU A O 1
ATOM 670 N N . TYR A 1 93 ? -2.166 -3.157 -5.458 1.00 96.12 93 TYR A N 1
ATOM 671 C CA . TYR A 1 93 ? -3.188 -4.188 -5.440 1.00 96.12 93 TYR A CA 1
ATOM 672 C C . TYR A 1 93 ? -3.204 -4.929 -4.109 1.00 96.12 93 TYR A C 1
ATOM 674 O O . TYR A 1 93 ? -2.163 -5.115 -3.476 1.00 96.12 93 TYR A O 1
ATOM 682 N N . LEU A 1 94 ? -4.389 -5.399 -3.729 1.00 96.12 94 LEU A N 1
ATOM 683 C CA . LEU A 1 94 ? -4.596 -6.303 -2.607 1.00 96.12 94 LEU A CA 1
ATOM 684 C C . LEU A 1 94 ? -5.080 -7.661 -3.125 1.00 96.12 94 LEU A C 1
ATOM 686 O O . LEU A 1 94 ? -6.169 -7.787 -3.686 1.00 96.12 94 LEU A O 1
ATOM 690 N N . GLY A 1 95 ? -4.249 -8.675 -2.933 1.00 95.38 95 GLY A N 1
ATOM 691 C CA . GLY A 1 95 ? -4.534 -10.083 -3.144 1.00 95.38 95 GLY A CA 1
ATOM 692 C C . GLY A 1 95 ? -5.199 -10.705 -1.919 1.00 95.38 95 GLY A C 1
ATOM 693 O O . GLY A 1 95 ? -4.723 -10.542 -0.793 1.00 95.38 95 GLY A O 1
ATOM 694 N N . THR A 1 96 ? -6.276 -11.454 -2.134 1.00 95.31 96 THR A N 1
ATOM 695 C CA . THR A 1 96 ? -7.009 -12.163 -1.079 1.00 95.31 96 THR A CA 1
ATOM 696 C C . THR A 1 96 ? -7.220 -13.631 -1.448 1.00 95.31 96 THR A C 1
ATOM 698 O O . THR A 1 96 ? -7.544 -13.904 -2.610 1.00 95.31 96 THR A O 1
ATOM 701 N N . PRO A 1 97 ? -7.158 -14.562 -0.481 1.00 94.31 97 PRO A N 1
ATOM 702 C CA . PRO A 1 97 ? -7.502 -15.965 -0.707 1.00 94.31 97 PRO A CA 1
ATOM 703 C C . PRO A 1 97 ? -8.887 -16.125 -1.343 1.00 94.31 97 PRO A C 1
ATOM 705 O O . PRO A 1 97 ? -9.809 -15.367 -1.037 1.00 94.31 97 PRO A O 1
ATOM 708 N N . ALA A 1 98 ? -9.077 -17.136 -2.196 1.00 91.25 98 ALA A N 1
ATOM 709 C CA . ALA A 1 98 ? -10.356 -17.363 -2.880 1.00 91.25 98 ALA A CA 1
ATOM 710 C C . ALA A 1 98 ? -11.541 -17.573 -1.912 1.00 91.25 98 ALA A C 1
ATOM 712 O O . ALA A 1 98 ? -12.676 -17.202 -2.233 1.00 91.25 98 ALA A O 1
ATOM 713 N N . SER A 1 99 ? -11.253 -18.136 -0.733 1.00 91.88 99 SER A N 1
ATOM 714 C CA . SER A 1 99 ? -12.182 -18.381 0.377 1.00 91.88 99 SER A CA 1
ATOM 715 C C . SER A 1 99 ? -12.635 -17.109 1.099 1.00 91.88 99 SER A C 1
ATOM 717 O O . SER A 1 99 ? -13.651 -17.139 1.794 1.00 91.88 99 SER A O 1
ATOM 719 N N . LEU A 1 100 ? -11.918 -15.994 0.929 1.00 93.00 100 LEU A N 1
ATOM 720 C CA . LEU A 1 100 ? -12.233 -14.713 1.547 1.00 93.00 100 LEU A CA 1
ATOM 721 C C . LEU A 1 100 ? -12.983 -13.805 0.562 1.00 93.00 100 LEU A C 1
ATOM 723 O O . LEU A 1 100 ? -12.627 -13.671 -0.614 1.00 93.00 100 LEU A O 1
ATOM 727 N N . ASP A 1 101 ? -14.034 -13.156 1.059 1.00 92.56 101 ASP A N 1
ATOM 728 C CA . ASP A 1 101 ? -14.762 -12.102 0.354 1.00 92.56 101 ASP A CA 1
ATOM 729 C C . ASP A 1 101 ? -14.795 -10.843 1.228 1.00 92.56 101 ASP A C 1
ATOM 731 O O . ASP A 1 101 ? -15.642 -10.697 2.113 1.00 92.56 101 ASP A O 1
ATOM 735 N N . LEU A 1 102 ? -13.844 -9.934 0.994 1.00 93.06 102 LEU A N 1
ATOM 736 C CA . LEU A 1 102 ? -13.735 -8.680 1.745 1.00 93.06 102 LEU A CA 1
ATOM 737 C C . LEU A 1 102 ? -14.927 -7.743 1.513 1.00 93.06 102 LEU A C 1
ATOM 739 O O . LEU A 1 102 ? -15.211 -6.908 2.371 1.00 93.06 102 LEU A O 1
ATOM 743 N N . ALA A 1 103 ? -15.665 -7.887 0.407 1.00 92.25 103 ALA A N 1
ATOM 744 C CA . ALA A 1 103 ? -16.857 -7.078 0.160 1.00 92.25 103 ALA A CA 1
ATOM 745 C C . ALA A 1 103 ? -18.028 -7.478 1.070 1.00 92.25 103 ALA A C 1
ATOM 747 O O . ALA A 1 103 ? -18.944 -6.684 1.291 1.00 92.25 103 ALA A O 1
ATOM 748 N N . ARG A 1 104 ? -17.986 -8.701 1.617 1.00 89.81 104 ARG A N 1
ATOM 749 C CA . ARG A 1 104 ? -19.061 -9.309 2.414 1.00 89.81 104 ARG A CA 1
ATOM 750 C C . ARG A 1 104 ? -18.621 -9.770 3.801 1.00 89.81 104 ARG A C 1
ATOM 752 O O . ARG A 1 104 ? -19.362 -10.494 4.461 1.00 89.81 104 ARG A O 1
ATOM 759 N N . VAL A 1 105 ? -17.437 -9.370 4.260 1.00 88.75 105 VAL A N 1
ATOM 760 C CA . VAL A 1 105 ? -16.979 -9.716 5.607 1.00 88.75 105 VAL A CA 1
ATOM 761 C C . VAL A 1 105 ? -17.854 -9.013 6.653 1.00 88.75 105 VAL A C 1
ATOM 763 O O . VAL A 1 105 ? -17.879 -7.789 6.763 1.00 88.75 105 VAL A O 1
ATOM 766 N N . GLU A 1 106 ? -18.622 -9.794 7.411 1.00 86.81 106 GLU A N 1
ATOM 767 C CA . GLU A 1 106 ? -19.527 -9.251 8.424 1.00 86.81 106 GLU A CA 1
ATOM 768 C C . GLU A 1 106 ? -18.765 -8.715 9.639 1.00 86.81 106 GLU A C 1
ATOM 770 O O . GLU A 1 106 ? -17.793 -9.316 10.106 1.00 86.81 106 GLU A O 1
ATOM 775 N N . GLY A 1 107 ? -19.234 -7.582 10.168 1.00 87.31 107 GLY A N 1
ATOM 776 C CA . GLY A 1 107 ? -18.720 -6.975 11.398 1.00 87.31 107 GLY A CA 1
ATOM 777 C C . GLY A 1 107 ? -17.304 -6.404 11.304 1.00 87.31 107 GLY A C 1
ATOM 778 O O . GLY A 1 107 ? -16.782 -5.940 12.314 1.00 87.31 107 GLY A O 1
ATOM 779 N N . VAL A 1 108 ? -16.687 -6.411 10.119 1.00 90.94 108 VAL A N 1
ATOM 780 C CA . VAL A 1 108 ? -15.334 -5.900 9.888 1.00 90.94 108 VAL A CA 1
ATOM 781 C C . VAL A 1 108 ? -15.368 -4.776 8.867 1.00 90.94 108 VAL A C 1
ATOM 783 O O . VAL A 1 108 ? -15.953 -4.894 7.790 1.00 90.94 108 VAL A O 1
ATOM 786 N N . LYS A 1 109 ? -14.692 -3.686 9.211 1.00 92.38 109 LYS A N 1
ATOM 787 C CA . LYS A 1 109 ? -14.326 -2.616 8.293 1.00 92.38 109 LYS A CA 1
ATOM 788 C C . LYS A 1 109 ? -12.815 -2.526 8.221 1.00 92.38 109 LYS A C 1
ATOM 790 O O . LYS A 1 109 ? -12.104 -2.945 9.129 1.00 92.38 109 LYS A O 1
ATOM 795 N N . GLY A 1 110 ? -12.332 -1.964 7.135 1.00 94.00 110 GLY A N 1
ATOM 796 C CA . GLY A 1 110 ? -10.922 -1.800 6.907 1.00 94.00 110 GLY A CA 1
ATOM 797 C C . GLY A 1 110 ? -10.624 -0.944 5.698 1.00 94.00 110 GLY A C 1
ATOM 798 O O . GLY A 1 110 ? -11.411 -0.871 4.749 1.00 94.00 110 GLY A O 1
ATOM 799 N N . CYS A 1 111 ? -9.473 -0.296 5.772 1.00 96.81 111 CYS A N 1
ATOM 800 C CA . CYS A 1 111 ? -8.961 0.628 4.776 1.00 96.81 111 CYS A CA 1
ATOM 801 C C . CYS A 1 111 ? -7.441 0.496 4.647 1.00 96.81 111 CYS A C 1
ATOM 803 O O . CYS A 1 111 ? -6.764 -0.012 5.543 1.00 96.81 111 CYS A O 1
ATOM 805 N N . ALA A 1 112 ? -6.910 0.992 3.538 1.00 97.62 112 ALA A N 1
ATOM 806 C CA . ALA A 1 112 ? -5.494 1.205 3.318 1.00 97.62 112 ALA A CA 1
ATOM 807 C C . ALA A 1 112 ? -5.185 2.705 3.347 1.00 97.62 112 ALA A C 1
ATOM 809 O O . ALA A 1 112 ? -5.873 3.499 2.700 1.00 97.62 112 ALA A O 1
ATOM 810 N N . LEU A 1 113 ? -4.139 3.078 4.082 1.00 98.06 113 LEU A N 1
ATOM 811 C CA . LEU A 1 113 ? -3.544 4.410 4.067 1.00 98.06 113 LEU A CA 1
ATOM 812 C C . LEU A 1 113 ? -2.246 4.344 3.260 1.00 98.06 113 LEU A C 1
ATOM 814 O O . LEU A 1 113 ? -1.305 3.661 3.665 1.00 98.06 113 LEU A O 1
ATOM 818 N N . VAL A 1 114 ? -2.197 5.027 2.118 1.00 97.12 114 VAL A N 1
ATOM 819 C CA . VAL A 1 114 ? -1.044 5.010 1.203 1.00 97.12 114 VAL A CA 1
ATOM 820 C C . VAL A 1 114 ? -0.292 6.331 1.313 1.00 97.12 114 VAL A C 1
ATOM 822 O O . VAL A 1 114 ? -0.843 7.388 1.005 1.00 97.12 114 VAL A O 1
ATOM 825 N N . PHE A 1 115 ? 0.971 6.271 1.730 1.00 94.94 115 PHE A N 1
ATOM 826 C CA . PHE A 1 115 ? 1.832 7.436 1.948 1.00 94.94 115 PHE A CA 1
ATOM 827 C C . PHE A 1 115 ? 2.511 7.827 0.624 1.00 94.94 115 PHE A C 1
ATOM 829 O O . PHE A 1 115 ? 3.591 7.333 0.293 1.00 94.94 115 PHE A O 1
ATOM 836 N N . LYS A 1 116 ? 1.850 8.675 -0.176 1.00 90.38 116 LYS A N 1
ATOM 837 C CA . LYS A 1 116 ? 2.220 8.941 -1.579 1.00 90.38 116 LYS A CA 1
ATOM 838 C C . LYS A 1 116 ? 3.537 9.691 -1.728 1.00 90.38 116 LYS A C 1
ATOM 840 O O . LYS A 1 116 ? 4.367 9.305 -2.543 1.00 90.38 116 LYS A O 1
ATOM 845 N N . ASP A 1 117 ? 3.765 10.703 -0.902 1.00 85.12 117 ASP A N 1
ATOM 846 C CA . ASP A 1 117 ? 4.917 11.601 -1.062 1.00 85.12 117 ASP A CA 1
ATOM 847 C C . ASP A 1 117 ? 6.197 11.083 -0.388 1.00 85.12 117 ASP A C 1
ATOM 849 O O . ASP A 1 117 ? 7.220 11.769 -0.359 1.00 85.12 117 ASP A O 1
ATOM 853 N N . VAL A 1 118 ? 6.166 9.864 0.158 1.00 84.00 118 VAL A N 1
ATOM 854 C CA . VAL A 1 118 ? 7.353 9.197 0.712 1.00 84.00 118 VAL A CA 1
ATOM 855 C C . VAL A 1 118 ? 8.144 8.472 -0.381 1.00 84.00 118 VAL A C 1
ATOM 857 O O . VAL A 1 118 ? 9.359 8.323 -0.262 1.00 84.00 118 VAL A O 1
ATOM 860 N N . VAL A 1 119 ? 7.483 8.093 -1.481 1.00 79.06 119 VAL A N 1
ATOM 861 C CA . VAL A 1 119 ? 8.046 7.222 -2.524 1.00 79.06 119 VAL A CA 1
ATOM 862 C C . VAL A 1 119 ? 9.354 7.738 -3.122 1.00 79.06 119 VAL A C 1
ATOM 864 O O . VAL A 1 119 ? 10.272 6.956 -3.331 1.00 79.06 119 VAL A O 1
ATOM 867 N N . ASN A 1 120 ? 9.478 9.053 -3.313 1.00 75.50 120 ASN A N 1
ATOM 868 C CA . ASN A 1 120 ? 10.633 9.677 -3.964 1.00 75.50 120 ASN A CA 1
ATOM 869 C C . ASN A 1 120 ? 11.702 10.179 -2.976 1.00 75.50 120 ASN A C 1
ATOM 871 O O . ASN A 1 120 ? 12.633 10.865 -3.391 1.00 75.50 120 ASN A O 1
ATOM 875 N N . ARG A 1 121 ? 11.569 9.904 -1.669 1.00 76.75 121 ARG A N 1
ATOM 876 C CA . ARG A 1 121 ? 12.484 10.443 -0.640 1.00 76.75 121 ARG A CA 1
ATOM 877 C C . ARG A 1 121 ? 13.785 9.652 -0.505 1.00 76.75 121 ARG A C 1
ATOM 879 O O . ARG A 1 121 ? 14.730 10.137 0.113 1.00 76.75 121 ARG A O 1
ATOM 886 N N . HIS A 1 122 ? 13.839 8.454 -1.079 1.00 76.06 122 HIS A N 1
ATOM 887 C CA . HIS A 1 122 ? 15.040 7.632 -1.142 1.00 76.06 122 HIS A CA 1
ATOM 888 C C . HIS A 1 122 ? 15.043 6.809 -2.430 1.00 76.06 122 HIS A C 1
ATOM 890 O O . HIS A 1 122 ? 14.029 6.209 -2.787 1.00 76.06 122 HIS A O 1
ATOM 896 N N . GLU A 1 123 ? 16.182 6.776 -3.118 1.00 73.06 123 GLU A N 1
ATOM 897 C CA . GLU A 1 123 ? 16.390 5.917 -4.282 1.00 73.06 123 GLU A CA 1
ATOM 898 C C . GLU A 1 123 ? 17.040 4.613 -3.830 1.00 73.06 123 GLU A C 1
ATOM 900 O O . GLU A 1 123 ? 18.053 4.631 -3.136 1.00 73.06 123 GLU A O 1
ATOM 905 N N . TYR A 1 124 ? 16.454 3.491 -4.237 1.00 76.00 124 TYR A N 1
ATOM 906 C CA . TYR A 1 124 ? 16.996 2.161 -3.987 1.00 76.00 124 TYR A CA 1
ATOM 907 C C . TYR A 1 124 ? 17.488 1.555 -5.290 1.00 76.00 124 TYR A C 1
ATOM 909 O O . TYR A 1 124 ? 16.839 1.706 -6.329 1.00 76.00 124 TYR A O 1
ATOM 917 N N . ALA A 1 125 ? 18.561 0.773 -5.226 1.00 76.19 125 ALA A N 1
ATOM 918 C CA . ALA A 1 125 ? 18.940 -0.057 -6.360 1.00 76.19 125 ALA A CA 1
ATOM 919 C C . ALA A 1 125 ? 17.820 -1.076 -6.649 1.00 76.19 125 ALA A C 1
ATOM 921 O O . ALA A 1 125 ? 17.189 -1.555 -5.702 1.00 76.19 125 ALA A O 1
ATOM 922 N N . PRO A 1 126 ? 17.560 -1.464 -7.912 1.00 72.50 126 PRO A N 1
ATOM 923 C CA . PRO A 1 126 ? 16.452 -2.360 -8.270 1.00 72.50 126 PRO A CA 1
ATOM 924 C C . PRO A 1 126 ? 16.406 -3.663 -7.453 1.00 72.50 126 PRO A C 1
ATOM 926 O O . PRO A 1 126 ? 15.319 -4.139 -7.130 1.00 72.50 126 PRO A O 1
ATOM 929 N N . SER A 1 127 ? 17.577 -4.158 -7.044 1.00 69.62 127 SER A N 1
ATOM 930 C CA . SER A 1 127 ? 17.793 -5.388 -6.278 1.00 69.62 127 SER A CA 1
ATOM 931 C C . SER A 1 127 ? 17.648 -5.271 -4.752 1.00 69.62 127 SER A C 1
ATOM 933 O O . SER A 1 127 ? 17.608 -6.273 -4.040 1.00 69.62 127 SER A O 1
ATOM 935 N N . GLU A 1 128 ? 17.615 -4.058 -4.197 1.00 69.88 128 GLU A N 1
ATOM 936 C CA . GLU A 1 128 ? 17.548 -3.859 -2.743 1.00 69.88 128 GLU A CA 1
ATOM 937 C C . GLU A 1 128 ? 16.128 -4.043 -2.200 1.00 69.88 128 GLU A C 1
ATOM 939 O O . GLU A 1 128 ? 15.158 -3.557 -2.794 1.00 69.88 128 GLU A O 1
ATOM 944 N N . ALA A 1 129 ? 15.997 -4.663 -1.018 1.00 65.06 129 ALA A N 1
ATOM 945 C CA . ALA A 1 129 ? 14.721 -4.657 -0.307 1.00 65.06 129 ALA A CA 1
ATOM 946 C C . ALA A 1 129 ? 14.400 -3.263 0.213 1.00 65.06 129 ALA A C 1
ATOM 948 O O . ALA A 1 129 ? 15.108 -2.710 1.053 1.00 65.06 129 ALA A O 1
ATOM 949 N N . GLY A 1 130 ? 13.245 -2.761 -0.199 1.00 67.25 130 GLY A N 1
ATOM 950 C CA . GLY A 1 130 ? 12.614 -1.623 0.439 1.00 67.25 130 GLY A CA 1
ATOM 951 C C . GLY A 1 130 ? 11.793 -2.072 1.640 1.00 67.25 130 GLY A C 1
ATOM 952 O O . GLY A 1 130 ? 10.606 -2.343 1.492 1.00 67.25 130 GLY A O 1
ATOM 953 N N . THR A 1 131 ? 12.398 -2.179 2.825 1.00 76.31 131 THR A N 1
ATOM 954 C CA . THR A 1 131 ? 11.641 -2.425 4.068 1.00 76.31 131 THR A CA 1
ATOM 955 C C . THR A 1 131 ? 11.289 -1.111 4.756 1.00 76.31 131 THR A C 1
ATOM 957 O O . THR A 1 131 ? 11.944 -0.090 4.544 1.00 76.31 131 THR A O 1
ATOM 960 N N . CYS A 1 132 ? 10.285 -1.127 5.636 1.00 83.62 132 CYS A N 1
ATOM 961 C CA . CYS A 1 132 ? 9.967 0.061 6.429 1.00 83.62 132 CYS A CA 1
ATOM 962 C C . CYS A 1 132 ? 11.081 0.413 7.406 1.00 83.62 132 CYS A C 1
ATOM 964 O O . CYS A 1 132 ? 11.297 1.583 7.676 1.00 83.62 132 CYS A O 1
ATOM 966 N N . GLN A 1 133 ? 11.820 -0.574 7.904 1.00 80.25 133 GLN A N 1
ATOM 967 C CA . GLN A 1 133 ? 12.960 -0.352 8.785 1.00 80.25 133 GLN A CA 1
ATOM 968 C C . GLN A 1 133 ? 14.106 0.349 8.059 1.00 80.25 133 GLN A C 1
ATOM 970 O O . GLN A 1 133 ? 14.734 1.230 8.635 1.00 80.25 133 GLN A O 1
ATOM 975 N N . VAL A 1 134 ? 14.369 -0.026 6.804 1.00 78.81 134 VAL A N 1
ATOM 976 C CA . VAL A 1 134 ? 15.423 0.593 5.991 1.00 78.81 134 VAL A CA 1
ATOM 977 C C . VAL A 1 134 ? 15.001 1.986 5.531 1.00 78.81 134 VAL A C 1
ATOM 979 O O . VAL A 1 134 ? 15.808 2.906 5.584 1.00 78.81 134 VAL A O 1
ATOM 982 N N . LEU A 1 135 ? 13.746 2.153 5.110 1.00 83.75 135 LEU A N 1
ATOM 983 C CA . LEU A 1 135 ? 13.222 3.447 4.682 1.00 83.75 135 LEU A CA 1
ATOM 984 C C . LEU A 1 135 ? 13.070 4.408 5.865 1.00 83.75 135 LEU A C 1
ATOM 986 O O . LEU A 1 135 ? 13.704 5.453 5.910 1.00 83.75 135 LEU A O 1
ATOM 990 N N . LEU A 1 136 ? 12.214 4.064 6.823 1.00 85.56 136 LEU A N 1
ATOM 991 C CA . LEU A 1 136 ? 11.803 4.960 7.901 1.00 85.56 136 LEU A CA 1
ATOM 992 C C . LEU A 1 136 ? 12.809 4.987 9.061 1.00 85.56 136 LEU A C 1
ATOM 994 O O . LEU A 1 136 ? 12.874 5.967 9.798 1.00 85.56 136 LEU A O 1
ATOM 998 N N . GLY A 1 137 ? 13.578 3.914 9.246 1.00 85.38 137 GLY A N 1
ATOM 999 C CA . GLY A 1 137 ? 14.297 3.639 10.486 1.00 85.38 137 GLY A CA 1
ATOM 1000 C C . GLY A 1 137 ? 13.422 2.884 11.494 1.00 85.38 137 GLY A C 1
ATOM 1001 O O . GLY A 1 137 ? 12.205 3.069 11.559 1.00 85.38 137 GLY A O 1
ATOM 1002 N N . ASN A 1 138 ? 14.050 2.034 12.314 1.00 84.88 138 ASN A N 1
ATOM 1003 C CA . ASN A 1 138 ? 13.350 1.190 13.295 1.00 84.88 138 ASN A CA 1
ATOM 1004 C C . ASN A 1 138 ? 12.458 1.996 14.249 1.00 84.88 138 ASN A C 1
ATOM 1006 O O . ASN A 1 138 ? 11.302 1.632 14.453 1.00 84.88 138 ASN A O 1
ATOM 1010 N N . SER A 1 139 ? 12.983 3.090 14.809 1.00 91.88 139 SER A N 1
ATOM 1011 C CA . SER A 1 139 ? 12.241 3.922 15.763 1.00 91.88 139 SER A CA 1
ATOM 1012 C C . SER A 1 139 ? 11.041 4.594 15.106 1.00 91.88 139 SER A C 1
ATOM 1014 O O . SER A 1 139 ? 9.942 4.517 15.633 1.00 91.88 139 SER A O 1
ATOM 1016 N N . CYS A 1 140 ? 11.217 5.165 13.914 1.00 93.25 140 CYS A N 1
ATOM 1017 C CA . CYS A 1 140 ? 10.122 5.812 13.202 1.00 93.25 140 CYS A CA 1
ATOM 1018 C C . CYS A 1 140 ? 9.003 4.833 12.830 1.00 93.25 140 CYS A C 1
ATOM 1020 O O . CYS A 1 140 ? 7.834 5.134 13.045 1.00 93.25 140 CYS A O 1
ATOM 1022 N N . ALA A 1 141 ? 9.338 3.649 12.302 1.00 91.62 141 ALA A N 1
ATOM 1023 C CA . ALA A 1 141 ? 8.325 2.653 11.958 1.00 91.62 141 ALA A CA 1
ATOM 1024 C C . ALA A 1 141 ? 7.526 2.200 13.196 1.00 91.62 141 ALA A C 1
ATOM 1026 O O . ALA A 1 141 ? 6.307 2.042 13.117 1.00 91.62 141 ALA A O 1
ATOM 1027 N N . ALA A 1 142 ? 8.200 2.018 14.336 1.00 92.69 142 ALA A N 1
ATOM 1028 C CA . ALA A 1 142 ? 7.559 1.659 15.598 1.00 92.69 142 ALA A CA 1
ATOM 1029 C C . ALA A 1 142 ? 6.685 2.796 16.152 1.00 92.69 142 ALA A C 1
ATOM 1031 O O . ALA A 1 142 ? 5.530 2.558 16.502 1.00 92.69 142 ALA A O 1
ATOM 1032 N N . ASP A 1 143 ? 7.199 4.026 16.174 1.00 95.31 143 ASP A N 1
ATOM 1033 C CA . ASP A 1 143 ? 6.481 5.187 16.699 1.00 95.31 143 ASP A CA 1
ATOM 1034 C C . ASP A 1 143 ? 5.272 5.542 15.824 1.00 95.31 143 ASP A C 1
ATOM 1036 O O . ASP A 1 143 ? 4.207 5.847 16.352 1.00 95.31 143 ASP A O 1
ATOM 1040 N N . LEU A 1 144 ? 5.388 5.417 14.494 1.00 95.38 144 LEU A N 1
ATOM 1041 C CA . LEU A 1 144 ? 4.270 5.602 13.563 1.00 95.38 144 LEU A CA 1
ATOM 1042 C C . LEU A 1 144 ? 3.156 4.582 13.824 1.00 95.38 144 LEU A C 1
ATOM 1044 O O . LEU A 1 144 ? 1.977 4.934 13.824 1.00 95.38 144 LEU A O 1
ATOM 1048 N N . MET A 1 145 ? 3.517 3.319 14.068 1.00 95.12 145 MET A N 1
ATOM 1049 C CA . MET A 1 145 ? 2.555 2.272 14.416 1.00 95.12 145 MET A CA 1
ATOM 1050 C C . MET A 1 145 ? 1.908 2.509 15.784 1.00 95.12 145 MET A C 1
ATOM 1052 O O . MET A 1 145 ? 0.697 2.324 15.911 1.00 95.12 145 MET A O 1
ATOM 1056 N N . SER A 1 146 ? 2.680 2.942 16.789 1.00 95.75 146 SER A N 1
ATOM 1057 C CA . SER A 1 146 ? 2.147 3.289 18.117 1.00 95.75 146 SER A CA 1
ATOM 1058 C C . SER A 1 146 ? 1.153 4.438 18.013 1.00 95.75 146 SER A C 1
ATOM 1060 O O . SER A 1 146 ? 0.005 4.305 18.435 1.00 95.75 146 SER A O 1
ATOM 1062 N N . GLN A 1 147 ? 1.558 5.523 17.349 1.00 96.31 147 GLN A N 1
ATOM 1063 C CA . GLN A 1 147 ? 0.718 6.690 17.127 1.00 96.31 147 GLN A CA 1
ATOM 1064 C C . GLN A 1 147 ? -0.571 6.326 16.389 1.00 96.31 147 GLN A C 1
ATOM 1066 O O . GLN A 1 147 ? -1.649 6.778 16.776 1.00 96.31 147 GLN A O 1
ATOM 1071 N N . ALA A 1 148 ? -0.485 5.513 15.333 1.00 97.06 148 ALA A N 1
ATOM 1072 C CA . ALA A 1 148 ? -1.657 5.093 14.577 1.00 97.06 148 ALA A CA 1
ATOM 1073 C C . ALA A 1 148 ? -2.628 4.274 15.431 1.00 97.06 148 ALA A C 1
ATOM 1075 O O . ALA A 1 148 ? -3.836 4.480 15.346 1.00 97.06 148 ALA A O 1
ATOM 1076 N N . ASN A 1 149 ? -2.111 3.384 16.277 1.00 95.31 149 ASN A N 1
ATOM 1077 C CA . ASN A 1 149 ? -2.929 2.560 17.156 1.00 95.31 149 ASN A CA 1
ATOM 1078 C C . ASN A 1 149 ? -3.621 3.387 18.256 1.00 95.31 149 ASN A C 1
ATOM 1080 O O . ASN A 1 149 ? -4.811 3.197 18.513 1.00 95.31 149 ASN A O 1
ATOM 1084 N N . GLU A 1 150 ? -2.901 4.328 18.870 1.00 94.88 150 GLU A N 1
ATOM 1085 C CA . GLU A 1 150 ? -3.444 5.270 19.860 1.00 94.88 150 GLU A CA 1
ATOM 1086 C C . GLU A 1 150 ? -4.522 6.158 19.230 1.00 94.88 150 GLU A C 1
ATOM 1088 O O . GLU A 1 150 ? -5.671 6.158 19.669 1.00 94.88 150 GLU A O 1
ATOM 1093 N N . THR A 1 151 ? -4.193 6.805 18.111 1.00 95.25 151 THR A N 1
ATOM 1094 C CA . THR A 1 151 ? -5.110 7.688 17.378 1.00 95.25 151 THR A CA 1
ATOM 1095 C C . THR A 1 151 ? -6.366 6.946 16.923 1.00 95.25 151 THR A C 1
ATOM 1097 O O . THR A 1 151 ? -7.476 7.464 17.027 1.00 95.25 151 THR A O 1
ATOM 1100 N N . LEU A 1 152 ? -6.218 5.721 16.411 1.00 94.31 152 LEU A N 1
ATOM 1101 C CA . LEU A 1 152 ? -7.358 4.911 15.995 1.00 94.31 152 LEU A CA 1
ATOM 1102 C C . LEU A 1 152 ? -8.244 4.535 17.184 1.00 94.31 152 LEU A C 1
ATOM 1104 O O . LEU A 1 152 ? -9.466 4.573 17.059 1.00 94.31 152 LEU A O 1
ATOM 1108 N N . SER A 1 153 ? -7.645 4.194 18.325 1.00 91.62 153 SER A N 1
ATOM 1109 C CA . SER A 1 153 ? -8.388 3.878 19.548 1.00 91.62 153 SER A CA 1
ATOM 1110 C C . SER A 1 153 ? -9.205 5.080 20.026 1.00 91.62 153 SER A C 1
ATOM 1112 O O . SER A 1 153 ? -10.386 4.922 20.334 1.00 91.62 153 SER A O 1
ATOM 1114 N N . ASP A 1 154 ? -8.623 6.280 19.991 1.00 91.75 154 ASP A N 1
ATOM 1115 C CA . ASP A 1 154 ? -9.309 7.525 20.351 1.00 91.75 154 ASP A CA 1
ATOM 1116 C C . ASP A 1 154 ? -10.462 7.848 19.390 1.00 91.75 154 ASP A C 1
ATOM 1118 O O . ASP A 1 154 ? -11.562 8.199 19.821 1.00 91.75 154 ASP A O 1
ATOM 1122 N N . ILE A 1 155 ? -10.250 7.676 18.079 1.00 92.62 155 ILE A N 1
ATOM 1123 C CA . ILE A 1 155 ? -11.299 7.878 17.069 1.00 92.62 155 ILE A CA 1
ATOM 1124 C C . ILE A 1 155 ? -12.451 6.889 17.283 1.00 92.62 155 ILE A C 1
ATOM 1126 O O . ILE A 1 155 ? -13.614 7.288 17.224 1.00 92.62 155 ILE A O 1
ATOM 1130 N N . LEU A 1 156 ? -12.149 5.614 17.539 1.00 89.56 156 LEU A N 1
ATOM 1131 C CA . LEU A 1 156 ? -13.157 4.573 17.764 1.00 89.56 156 LEU A CA 1
ATOM 1132 C C . LEU A 1 156 ? -13.926 4.754 19.076 1.00 89.56 156 LEU A C 1
ATOM 1134 O O . LEU A 1 156 ? -15.073 4.323 19.165 1.00 89.56 156 LEU A O 1
ATOM 1138 N N . ALA A 1 157 ? -13.309 5.377 20.081 1.00 88.44 157 ALA A N 1
ATOM 1139 C CA . ALA A 1 157 ? -13.964 5.735 21.335 1.00 88.44 157 ALA A CA 1
ATOM 1140 C C . ALA A 1 157 ? -14.831 7.003 21.223 1.00 88.44 157 ALA A C 1
ATOM 1142 O O . ALA A 1 157 ? -15.609 7.286 22.133 1.00 88.44 157 ALA A O 1
ATOM 1143 N N . SER A 1 158 ? -14.699 7.772 20.137 1.00 85.81 158 SER A N 1
ATOM 1144 C CA . SER A 1 158 ? -15.489 8.983 19.916 1.00 85.81 158 SER A CA 1
ATOM 1145 C C . SER A 1 158 ? -16.909 8.671 19.427 1.00 85.81 158 SER A C 1
ATOM 1147 O O . SER A 1 158 ? -17.133 7.707 18.695 1.00 85.81 158 SER A O 1
ATOM 1149 N N . ASP A 1 159 ? -17.869 9.536 19.767 1.00 69.75 159 ASP A N 1
ATOM 1150 C CA . ASP A 1 159 ? -19.275 9.406 19.339 1.00 69.75 159 ASP A CA 1
ATOM 1151 C C . ASP A 1 159 ? -19.475 9.584 17.818 1.00 69.75 159 ASP A C 1
ATOM 1153 O O . ASP A 1 159 ? -20.551 9.308 17.286 1.00 69.75 159 ASP A O 1
ATOM 1157 N N . ASP A 1 160 ? -18.444 10.033 17.096 1.00 73.31 160 ASP A N 1
ATOM 1158 C CA . ASP A 1 160 ? -18.465 10.222 15.649 1.00 73.31 160 ASP A CA 1
ATOM 1159 C C . ASP A 1 160 ? -17.612 9.158 14.942 1.00 73.31 160 ASP A C 1
ATOM 1161 O O . ASP A 1 160 ? -16.527 9.419 14.409 1.00 73.31 160 ASP A O 1
ATOM 1165 N N . ALA A 1 161 ? -18.158 7.942 14.904 1.00 68.44 161 ALA A N 1
ATOM 1166 C CA . ALA A 1 161 ? -17.589 6.787 14.209 1.00 68.44 161 ALA A CA 1
ATOM 1167 C C . ALA A 1 161 ? -17.655 6.890 12.667 1.00 68.44 161 ALA A C 1
ATOM 1169 O O . ALA A 1 161 ? -17.386 5.913 11.962 1.00 68.44 161 ALA A O 1
ATOM 1170 N N . SER A 1 162 ? -18.021 8.050 12.110 1.00 78.56 162 SER A N 1
ATOM 1171 C CA . SER A 1 162 ? -17.966 8.279 10.668 1.00 78.56 162 SER A CA 1
ATOM 1172 C C . SER A 1 162 ? -16.540 8.630 10.215 1.00 78.56 162 SER A C 1
ATOM 1174 O O . SER A 1 162 ? -15.778 9.295 10.919 1.00 78.56 162 SER A O 1
ATOM 1176 N N . PHE A 1 163 ? -16.161 8.155 9.022 1.00 87.19 163 PHE A N 1
ATOM 1177 C CA . PHE A 1 163 ? -14.883 8.470 8.363 1.00 87.19 163 PHE A CA 1
ATOM 1178 C C . PHE A 1 163 ? -13.616 8.149 9.182 1.00 87.19 163 PHE A C 1
ATOM 1180 O O . PHE A 1 163 ? -12.614 8.857 9.075 1.00 87.19 163 PHE A O 1
ATOM 1187 N N . ILE A 1 164 ? -13.635 7.064 9.968 1.00 93.31 164 ILE A N 1
ATOM 1188 C CA . ILE A 1 164 ? -12.538 6.644 10.864 1.00 93.31 164 ILE A CA 1
ATOM 1189 C C . ILE A 1 164 ? -11.169 6.686 10.169 1.00 93.31 164 ILE A C 1
ATOM 1191 O O . ILE A 1 164 ? -10.237 7.324 10.653 1.00 93.31 164 ILE A O 1
ATOM 1195 N N . CYS A 1 165 ? -11.059 6.071 8.993 1.00 95.94 165 CYS A N 1
ATOM 1196 C CA . CYS A 1 165 ? -9.801 6.004 8.253 1.00 95.94 165 CYS A CA 1
ATOM 1197 C C . CYS A 1 165 ? -9.337 7.354 7.705 1.00 95.94 165 CYS A C 1
ATOM 1199 O O . CYS A 1 165 ? -8.142 7.630 7.674 1.00 95.94 165 CYS A O 1
ATOM 1201 N N . SER A 1 166 ? -10.269 8.213 7.295 1.00 96.12 166 SER A N 1
ATOM 1202 C CA . SER A 1 166 ? -9.947 9.563 6.828 1.00 96.12 166 SER A CA 1
ATOM 1203 C C . SER A 1 166 ? -9.450 10.439 7.974 1.00 96.12 166 SER A C 1
ATOM 1205 O O . SER A 1 166 ? -8.474 11.164 7.803 1.00 96.12 166 SER A O 1
ATOM 1207 N N . LYS A 1 167 ? -10.062 10.325 9.159 1.00 96.00 167 LYS A N 1
ATOM 1208 C CA . LYS A 1 167 ? -9.592 10.999 10.376 1.00 96.00 167 LYS A CA 1
ATOM 1209 C C . LYS A 1 167 ? -8.200 10.513 10.775 1.00 96.00 167 LYS A C 1
ATOM 1211 O O . LYS A 1 167 ? -7.325 11.341 11.007 1.00 96.00 167 LYS A O 1
ATOM 1216 N N . LEU A 1 168 ? -7.980 9.196 10.779 1.00 96.94 168 LEU A N 1
ATOM 1217 C CA . LEU A 1 168 ? -6.669 8.612 11.060 1.00 96.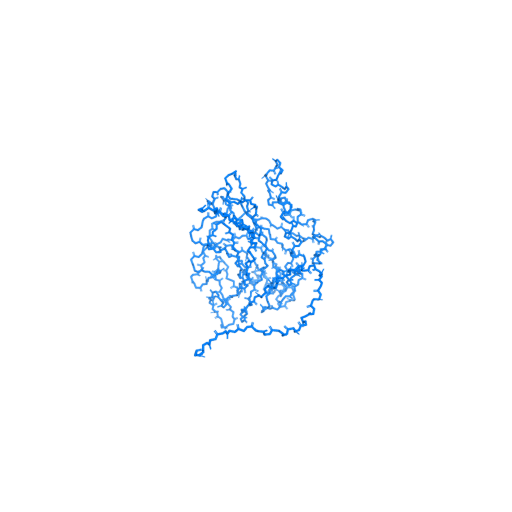94 168 LEU A CA 1
ATOM 1218 C C . LEU A 1 168 ? -5.611 9.121 10.070 1.00 96.94 168 LEU A C 1
ATOM 1220 O O . LEU A 1 168 ? -4.552 9.569 10.494 1.00 96.94 168 LEU A O 1
ATOM 1224 N N . ALA A 1 169 ? -5.911 9.130 8.768 1.00 97.19 169 ALA A N 1
ATOM 1225 C CA . ALA A 1 169 ? -4.995 9.634 7.747 1.00 97.19 169 ALA A CA 1
ATOM 1226 C C . ALA A 1 169 ? -4.604 11.099 7.977 1.00 97.19 169 ALA A C 1
ATOM 1228 O O . ALA A 1 169 ? -3.426 11.427 7.888 1.00 97.19 169 ALA A O 1
ATOM 1229 N N . VAL A 1 170 ? -5.568 11.969 8.301 1.00 96.00 170 VAL A N 1
ATOM 1230 C CA . VAL A 1 170 ? -5.309 13.387 8.606 1.00 96.00 170 VAL A CA 1
ATOM 1231 C C . VAL A 1 170 ? -4.418 13.534 9.838 1.00 96.00 170 VAL A C 1
ATOM 1233 O O . VAL A 1 170 ? -3.437 14.270 9.794 1.00 96.00 170 VAL A O 1
ATOM 1236 N N . GLN A 1 171 ? -4.716 12.804 10.915 1.00 95.81 171 GLN A N 1
ATOM 1237 C CA . GLN A 1 171 ? -3.935 12.878 12.151 1.00 95.81 171 GLN A CA 1
ATOM 1238 C C . GLN A 1 171 ? -2.500 12.397 11.960 1.00 95.81 171 GLN A C 1
ATOM 1240 O O . GLN A 1 171 ? -1.574 13.074 12.401 1.00 95.81 171 GLN A O 1
ATOM 1245 N N . LEU A 1 172 ? -2.310 11.270 11.269 1.00 96.19 172 LEU A N 1
ATOM 1246 C CA . LEU A 1 172 ? -0.975 10.769 10.962 1.00 96.19 172 LEU A CA 1
ATOM 1247 C C . LEU A 1 172 ? -0.221 11.758 10.085 1.00 96.19 172 LEU A C 1
ATOM 1249 O O . LEU A 1 172 ? 0.905 12.112 10.414 1.00 96.19 172 LEU A O 1
ATOM 1253 N N . ARG A 1 173 ? -0.858 12.245 9.014 1.00 95.31 173 ARG A N 1
ATOM 1254 C CA . ARG A 1 173 ? -0.286 13.208 8.071 1.00 95.31 173 ARG A CA 1
ATOM 1255 C C . ARG A 1 173 ? 0.279 14.446 8.769 1.00 95.31 173 ARG A C 1
ATOM 1257 O O . ARG A 1 173 ? 1.400 14.842 8.454 1.00 95.31 173 ARG A O 1
ATOM 1264 N N . ASP A 1 174 ? -0.512 15.042 9.659 1.00 94.12 174 ASP A N 1
ATOM 1265 C CA . ASP A 1 174 ? -0.231 16.346 10.271 1.00 94.12 174 ASP A CA 1
ATOM 1266 C C . ASP A 1 174 ? 0.699 16.255 11.489 1.00 94.12 174 ASP A C 1
ATOM 1268 O O . ASP A 1 174 ? 1.209 17.277 11.943 1.00 94.12 174 ASP A O 1
ATOM 1272 N N . ASN A 1 175 ? 0.926 15.050 12.019 1.00 94.31 175 ASN A N 1
ATOM 1273 C CA . ASN A 1 175 ? 1.666 14.845 13.259 1.00 94.31 175 ASN A CA 1
ATOM 1274 C C . ASN A 1 175 ? 2.671 13.699 13.119 1.00 94.31 175 ASN A C 1
ATOM 1276 O O . ASN A 1 175 ? 2.593 12.731 13.866 1.00 94.31 175 ASN A O 1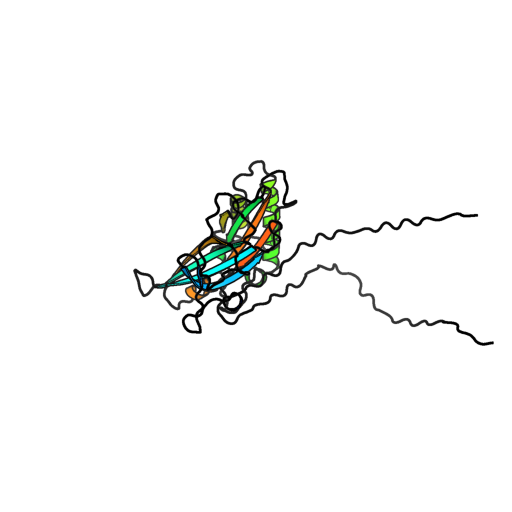
ATOM 1280 N N . ALA A 1 176 ? 3.608 13.750 12.176 1.00 93.88 176 ALA A N 1
ATOM 1281 C CA . ALA A 1 176 ? 4.588 12.675 12.079 1.00 93.88 176 ALA A CA 1
ATOM 1282 C C . ALA A 1 176 ? 5.415 12.537 13.378 1.00 93.88 176 ALA A C 1
ATOM 1284 O O . ALA A 1 176 ? 5.780 13.556 13.979 1.00 93.88 176 ALA A O 1
ATOM 1285 N N . PRO A 1 177 ? 5.760 11.306 13.810 1.00 94.94 177 PRO A N 1
ATOM 1286 C CA . PRO A 1 177 ? 6.610 11.112 14.977 1.00 94.94 177 PRO A CA 1
ATOM 1287 C C . PRO A 1 177 ? 7.946 11.839 14.822 1.00 94.94 177 PRO A C 1
ATOM 1289 O O . PRO A 1 177 ? 8.541 11.852 13.746 1.00 94.94 177 PRO A O 1
ATOM 1292 N N . SER A 1 178 ? 8.474 12.397 15.911 1.00 92.81 178 SER A N 1
ATOM 1293 C CA . SER A 1 178 ? 9.754 13.121 15.884 1.00 92.81 178 SER A CA 1
ATOM 1294 C C . SER A 1 178 ? 10.951 12.236 15.517 1.00 92.81 178 SER A C 1
ATOM 1296 O O . SER A 1 178 ? 11.982 12.741 15.076 1.00 92.81 178 SER A O 1
ATOM 1298 N N . SER A 1 179 ? 10.817 10.916 15.662 1.00 93.50 179 SER A N 1
ATOM 1299 C CA . SER A 1 179 ? 11.794 9.924 15.209 1.00 93.50 179 SER A CA 1
ATOM 1300 C C . SER A 1 179 ? 11.832 9.750 13.685 1.00 93.50 179 SER A C 1
ATOM 1302 O O . SER A 1 179 ? 12.761 9.127 13.170 1.00 93.50 179 SER A O 1
ATOM 1304 N N . CYS A 1 180 ? 10.864 10.305 12.951 1.00 91.19 180 CYS A N 1
ATOM 1305 C CA . CYS A 1 180 ? 10.732 10.181 11.505 1.00 91.19 180 CYS A CA 1
ATOM 1306 C C . CYS A 1 180 ? 11.412 11.334 10.762 1.00 91.19 180 CYS A C 1
ATOM 1308 O O . CYS A 1 180 ? 10.799 12.353 10.437 1.00 91.19 180 CYS A O 1
ATOM 1310 N N . SER A 1 181 ? 12.691 11.143 10.434 1.00 86.44 181 SER A N 1
ATOM 1311 C CA . SER A 1 181 ? 13.509 12.124 9.705 1.00 86.44 181 SER A CA 1
ATOM 1312 C C . SER A 1 181 ? 13.111 12.308 8.240 1.00 86.44 181 SER A C 1
ATOM 1314 O O . SER A 1 181 ? 13.433 13.332 7.646 1.00 86.44 181 SER A O 1
ATOM 1316 N N . LEU A 1 182 ? 12.397 11.341 7.659 1.00 82.62 182 LEU A N 1
ATOM 1317 C CA . LEU A 1 182 ? 11.891 11.408 6.289 1.00 82.62 182 LEU A CA 1
ATOM 1318 C C . LEU A 1 182 ? 10.684 12.336 6.126 1.00 82.62 182 LEU A C 1
ATOM 1320 O O . LEU A 1 182 ? 10.051 12.281 5.082 1.00 82.62 182 LEU A O 1
ATOM 1324 N N . THR A 1 183 ? 10.333 13.154 7.115 1.00 82.50 183 THR A N 1
ATOM 1325 C CA . THR A 1 183 ? 9.166 14.047 7.069 1.00 82.50 183 THR A CA 1
ATOM 1326 C C . THR A 1 183 ? 9.597 15.492 6.844 1.00 82.50 183 THR A C 1
ATOM 1328 O O . THR A 1 183 ? 10.662 15.911 7.298 1.00 82.50 183 THR A O 1
ATOM 1331 N N . ASP A 1 184 ? 8.766 16.281 6.164 1.00 80.00 184 ASP A N 1
ATOM 1332 C CA . ASP A 1 184 ? 9.058 17.700 5.942 1.00 80.00 184 ASP A CA 1
ATOM 1333 C C . ASP A 1 184 ? 8.440 18.512 7.074 1.00 80.00 184 ASP A C 1
ATOM 1335 O O . ASP A 1 184 ? 7.234 18.742 7.093 1.00 80.00 184 ASP A O 1
ATOM 1339 N N . ASN A 1 185 ? 9.258 18.934 8.041 1.00 81.25 185 ASN A N 1
ATOM 1340 C CA . ASN A 1 185 ? 8.794 19.645 9.240 1.00 81.25 185 ASN A CA 1
ATOM 1341 C C . ASN A 1 185 ? 7.705 18.877 10.021 1.00 81.25 185 ASN A C 1
ATOM 1343 O O . ASN A 1 185 ? 6.761 19.483 10.522 1.00 81.25 185 ASN A O 1
ATOM 1347 N N . GLY A 1 186 ? 7.824 17.547 10.111 1.00 83.69 186 GLY A N 1
ATOM 1348 C CA . GLY A 1 186 ? 6.840 16.702 10.798 1.00 83.69 186 GLY A CA 1
ATOM 1349 C C . GLY A 1 186 ? 5.608 16.347 9.957 1.00 83.69 186 GLY A C 1
ATOM 1350 O O . GLY A 1 186 ? 4.631 15.845 10.501 1.00 83.69 186 GLY A O 1
ATOM 1351 N N . PHE A 1 187 ? 5.640 16.588 8.643 1.00 87.00 187 PHE A N 1
ATOM 1352 C CA . PHE A 1 187 ? 4.553 16.265 7.718 1.00 87.00 187 PHE A CA 1
ATOM 1353 C C . PHE A 1 187 ? 4.934 15.117 6.775 1.00 87.00 187 PHE A C 1
ATOM 1355 O O . PHE A 1 187 ? 5.998 15.139 6.150 1.00 87.00 187 PHE A O 1
ATOM 1362 N N . TRP A 1 188 ? 4.051 14.124 6.633 1.00 87.50 188 TRP A N 1
ATOM 1363 C CA . TRP A 1 188 ? 4.274 12.973 5.738 1.00 87.50 188 TRP A CA 1
ATOM 1364 C C . TRP A 1 188 ? 4.020 13.256 4.253 1.00 87.50 188 TRP A C 1
ATOM 1366 O O . TRP A 1 188 ? 4.382 12.438 3.407 1.00 87.50 188 TRP A O 1
ATOM 1376 N N . GLY A 1 189 ? 3.378 14.377 3.924 1.00 89.00 189 GLY A N 1
ATOM 1377 C CA . GLY A 1 189 ? 2.844 14.607 2.583 1.00 89.00 189 GLY A CA 1
ATOM 1378 C C . GLY A 1 189 ? 1.450 14.008 2.397 1.00 89.00 189 GLY A C 1
ATOM 1379 O O . GLY A 1 189 ? 0.725 13.748 3.352 1.00 89.00 189 GLY A O 1
ATOM 1380 N N . ALA A 1 190 ? 1.031 13.789 1.159 1.00 92.00 190 ALA A N 1
ATOM 1381 C CA . ALA A 1 190 ? -0.261 13.204 0.850 1.00 92.00 190 ALA A CA 1
ATOM 1382 C C . ALA A 1 190 ? -0.373 11.752 1.357 1.00 92.00 190 ALA A C 1
ATOM 1384 O O . ALA A 1 190 ? 0.398 10.873 0.964 1.00 92.00 190 ALA A O 1
ATOM 1385 N N . ILE A 1 191 ? -1.398 11.495 2.176 1.00 95.94 191 ILE A N 1
ATOM 1386 C CA . ILE A 1 191 ? -1.856 10.152 2.544 1.00 95.94 191 ILE A CA 1
ATOM 1387 C C . ILE A 1 191 ? -3.232 9.942 1.914 1.00 95.94 191 ILE A C 1
ATOM 1389 O O . ILE A 1 191 ? -4.177 10.661 2.246 1.00 95.94 191 ILE A O 1
ATOM 1393 N N . SER A 1 192 ? -3.362 8.980 0.999 1.00 96.25 192 SER A N 1
ATOM 1394 C CA . SER A 1 192 ? -4.674 8.609 0.454 1.00 96.25 192 SER A CA 1
ATOM 1395 C C . SER A 1 192 ? -5.313 7.492 1.261 1.00 96.25 192 SER A C 1
ATOM 1397 O O . SER A 1 192 ? -4.618 6.628 1.791 1.00 96.25 192 SER A O 1
ATOM 1399 N N . VAL A 1 193 ? -6.643 7.481 1.289 1.00 96.88 193 VAL A N 1
ATOM 1400 C CA . VAL A 1 193 ? -7.443 6.473 1.985 1.00 96.88 193 VAL A CA 1
ATOM 1401 C C . VAL A 1 193 ? -8.253 5.695 0.970 1.00 96.88 193 VAL A C 1
ATOM 1403 O O . VAL A 1 193 ? -8.937 6.307 0.154 1.00 96.88 193 VAL A O 1
ATOM 1406 N N . GLN A 1 194 ? -8.182 4.371 1.041 1.00 96.38 194 GLN A N 1
ATOM 1407 C CA . GLN A 1 194 ? -8.977 3.480 0.205 1.00 96.38 194 GLN A CA 1
ATOM 1408 C C . GLN A 1 194 ? -9.645 2.424 1.069 1.00 96.38 194 GLN A C 1
ATOM 1410 O O . GLN A 1 194 ? -8.978 1.782 1.879 1.00 96.38 194 GLN A O 1
ATOM 1415 N N . ASP A 1 195 ? -10.950 2.235 0.909 1.00 95.06 195 ASP A N 1
ATOM 1416 C CA . ASP A 1 195 ? -11.642 1.130 1.565 1.00 95.06 195 ASP A CA 1
ATOM 1417 C C . ASP A 1 195 ? -11.125 -0.194 0.994 1.00 95.06 195 ASP A C 1
ATOM 1419 O O . ASP A 1 195 ? -11.058 -0.374 -0.220 1.00 95.06 195 ASP A O 1
ATOM 1423 N N . ILE A 1 196 ? -10.780 -1.133 1.876 1.00 95.31 196 ILE A N 1
ATOM 1424 C CA . ILE A 1 196 ? -10.362 -2.494 1.498 1.00 95.31 196 ILE A CA 1
ATOM 1425 C C . ILE A 1 196 ? -11.351 -3.552 2.001 1.00 95.31 196 ILE A C 1
ATOM 1427 O O . ILE A 1 196 ? -11.052 -4.740 2.000 1.00 95.31 196 ILE A O 1
ATOM 1431 N N . THR A 1 197 ? -12.534 -3.129 2.451 1.00 94.31 197 THR A N 1
ATOM 1432 C CA . THR A 1 197 ? -13.641 -3.990 2.903 1.00 94.31 197 THR A CA 1
ATOM 1433 C C . THR A 1 197 ? -14.986 -3.348 2.567 1.00 94.31 197 THR A C 1
ATOM 1435 O O . THR A 1 197 ? -15.086 -2.131 2.411 1.00 94.31 197 THR A O 1
ATOM 1438 N N . GLY A 1 198 ? -16.046 -4.152 2.550 1.00 90.88 198 GLY A N 1
ATOM 1439 C CA . GLY A 1 198 ? -17.413 -3.680 2.357 1.00 90.88 198 GLY A CA 1
ATOM 1440 C C . GLY A 1 198 ? -17.780 -3.415 0.897 1.00 90.88 198 GLY A C 1
ATOM 1441 O O . GLY A 1 198 ? -17.022 -3.676 -0.030 1.00 90.88 198 GLY A O 1
ATOM 1442 N N . SER A 1 199 ? -18.991 -2.904 0.687 1.00 86.62 199 SER A N 1
ATOM 1443 C CA . SER A 1 199 ? -19.604 -2.803 -0.643 1.00 86.62 199 SER A CA 1
ATOM 1444 C C . SER A 1 199 ? -18.982 -1.755 -1.571 1.00 86.62 199 SER A C 1
ATOM 1446 O O . SER A 1 199 ? -19.340 -1.723 -2.743 1.00 86.62 199 SER A O 1
ATOM 1448 N N . SER A 1 200 ? -18.112 -0.879 -1.060 1.00 84.12 200 SER A N 1
ATOM 1449 C CA . SER A 1 200 ? -17.368 0.116 -1.846 1.00 84.12 200 SER A CA 1
ATOM 1450 C C . SER A 1 200 ? -16.140 -0.471 -2.548 1.00 84.12 200 SER A C 1
ATOM 1452 O O . SER A 1 200 ? -15.565 0.197 -3.406 1.00 84.12 200 SER A O 1
ATOM 1454 N N . LEU A 1 201 ? -15.748 -1.706 -2.216 1.00 89.31 201 LEU A N 1
ATOM 1455 C CA . LEU A 1 201 ? -14.629 -2.397 -2.848 1.00 89.31 201 LEU A CA 1
ATOM 1456 C C . LEU A 1 201 ? -14.824 -2.552 -4.357 1.00 89.31 201 LEU A C 1
ATOM 1458 O O . LEU A 1 201 ? -15.882 -2.975 -4.834 1.00 89.31 201 LEU A O 1
ATOM 1462 N N . ALA A 1 202 ? -13.757 -2.272 -5.102 1.00 86.56 202 ALA A N 1
ATOM 1463 C CA . ALA A 1 202 ? -13.699 -2.567 -6.521 1.00 86.56 202 ALA A CA 1
ATOM 1464 C C . ALA A 1 202 ? -13.797 -4.081 -6.765 1.00 86.56 202 ALA A C 1
ATOM 1466 O O . ALA A 1 202 ? -13.306 -4.897 -5.982 1.00 86.56 202 ALA A O 1
ATOM 1467 N N . ALA A 1 203 ? -14.410 -4.463 -7.886 1.00 90.06 203 ALA A N 1
ATOM 1468 C CA . ALA A 1 203 ? -14.400 -5.855 -8.312 1.00 90.06 203 ALA A CA 1
ATOM 1469 C C . ALA A 1 203 ? -12.950 -6.336 -8.532 1.00 90.06 203 ALA A C 1
ATOM 1471 O O . ALA A 1 203 ? -12.108 -5.541 -8.964 1.00 90.06 203 ALA A O 1
ATOM 1472 N N . PRO A 1 204 ? -12.653 -7.626 -8.281 1.00 91.75 204 PRO A N 1
ATOM 1473 C CA . PRO A 1 204 ? -11.352 -8.182 -8.607 1.00 91.75 204 PRO A CA 1
ATOM 1474 C C . PRO A 1 204 ? -10.994 -7.950 -10.075 1.00 91.75 204 PRO A C 1
ATOM 1476 O O . PRO A 1 204 ? -11.833 -8.107 -10.966 1.00 91.75 204 PRO A O 1
ATOM 1479 N N . VAL A 1 205 ? -9.743 -7.580 -10.319 1.00 92.94 205 VAL A N 1
ATOM 1480 C CA . VAL A 1 205 ? -9.207 -7.411 -11.662 1.00 92.94 205 VAL A CA 1
ATOM 1481 C C . VAL A 1 205 ? -8.873 -8.762 -12.279 1.00 92.94 205 VAL A C 1
ATOM 1483 O O . VAL A 1 205 ? -8.531 -9.721 -11.586 1.00 92.94 205 VAL A O 1
ATOM 1486 N N . MET A 1 206 ? -8.949 -8.824 -13.605 1.00 88.38 206 MET A N 1
ATOM 1487 C CA . MET A 1 206 ? -8.462 -9.976 -14.351 1.00 88.38 206 MET A CA 1
ATOM 1488 C C . MET A 1 206 ? -6.936 -10.000 -14.301 1.00 88.38 206 MET A C 1
ATOM 1490 O O . MET A 1 206 ? -6.285 -8.994 -14.579 1.00 88.38 206 MET A O 1
ATOM 1494 N N . VAL A 1 207 ? -6.387 -11.155 -13.952 1.00 87.25 207 VAL A N 1
ATOM 1495 C CA . VAL A 1 207 ? -4.951 -11.424 -13.940 1.00 87.25 207 VAL A CA 1
ATOM 1496 C C . VAL A 1 207 ? -4.678 -12.469 -15.008 1.00 87.25 207 VAL A C 1
ATOM 1498 O O . VAL A 1 207 ? -5.420 -13.451 -15.107 1.00 87.25 207 VAL A O 1
ATOM 1501 N N . ASP A 1 208 ? -3.651 -12.246 -15.822 1.00 85.44 208 ASP A N 1
ATOM 1502 C CA . ASP A 1 208 ? -3.258 -13.238 -16.814 1.00 85.44 208 ASP A CA 1
ATOM 1503 C C . ASP A 1 208 ? -2.712 -14.495 -16.112 1.00 85.44 208 ASP A C 1
ATOM 1505 O O . ASP A 1 208 ? -1.851 -14.363 -15.246 1.00 85.44 208 ASP A O 1
ATOM 1509 N N . PRO A 1 209 ? -3.158 -15.716 -16.465 1.00 82.50 209 PRO A N 1
ATOM 1510 C CA . PRO A 1 209 ? -2.690 -16.949 -15.827 1.00 82.50 209 PRO A CA 1
ATOM 1511 C C . PRO A 1 209 ? -1.177 -17.164 -15.893 1.00 82.50 209 PRO A C 1
ATOM 1513 O O . PRO A 1 209 ? -0.641 -17.975 -15.143 1.00 82.50 209 PRO A O 1
ATOM 1516 N N . THR A 1 210 ? -0.497 -16.488 -16.819 1.00 81.31 210 THR A N 1
ATOM 1517 C CA . THR A 1 210 ? 0.951 -16.569 -16.965 1.00 81.31 210 THR A CA 1
ATOM 1518 C C . THR A 1 210 ? 1.696 -15.742 -15.926 1.00 81.31 210 THR A C 1
ATOM 1520 O O . THR A 1 210 ? 2.864 -16.030 -15.719 1.00 81.31 210 THR A O 1
ATOM 1523 N N . CYS A 1 211 ? 1.053 -14.789 -15.236 1.00 83.31 211 CYS A N 1
ATOM 1524 C CA . CYS A 1 211 ? 1.648 -14.051 -14.126 1.00 83.31 211 CYS A CA 1
ATOM 1525 C C . CYS A 1 211 ? 0.811 -14.169 -12.851 1.00 83.31 211 CYS A C 1
ATOM 1527 O O . CYS A 1 211 ? -0.374 -13.846 -12.847 1.00 83.31 211 CYS A O 1
ATOM 1529 N N . ASN A 1 212 ? 1.443 -14.509 -11.728 1.00 86.44 212 ASN A N 1
ATOM 1530 C CA . ASN A 1 212 ? 0.793 -14.417 -10.430 1.00 86.44 212 ASN A CA 1
ATOM 1531 C C . ASN A 1 212 ? 1.298 -13.188 -9.655 1.00 86.44 212 ASN A C 1
ATOM 1533 O O . ASN A 1 212 ? 2.354 -13.241 -9.043 1.00 86.44 212 ASN A O 1
ATOM 1537 N N . PRO A 1 213 ? 0.563 -12.066 -9.601 1.00 86.81 213 PRO A N 1
ATOM 1538 C CA . PRO A 1 213 ? 0.991 -10.883 -8.870 1.00 86.81 213 PRO A CA 1
ATOM 1539 C C . PRO A 1 213 ? 0.720 -11.014 -7.367 1.00 86.81 213 PRO A C 1
ATOM 1541 O O . PRO A 1 213 ? 0.546 -10.007 -6.692 1.00 86.81 213 PRO A O 1
ATOM 1544 N N . THR A 1 214 ? 0.612 -12.224 -6.824 1.00 87.88 214 THR A N 1
ATOM 1545 C CA . THR A 1 214 ? 0.391 -12.482 -5.401 1.00 87.88 214 THR A CA 1
ATOM 1546 C C . THR A 1 214 ? 1.289 -13.618 -4.928 1.00 87.88 214 THR A C 1
ATOM 1548 O O . THR A 1 214 ? 1.978 -14.256 -5.716 1.00 87.88 214 THR A O 1
ATOM 1551 N N . SER A 1 215 ? 1.293 -13.880 -3.622 1.00 76.38 215 SER A N 1
ATOM 1552 C CA . SER A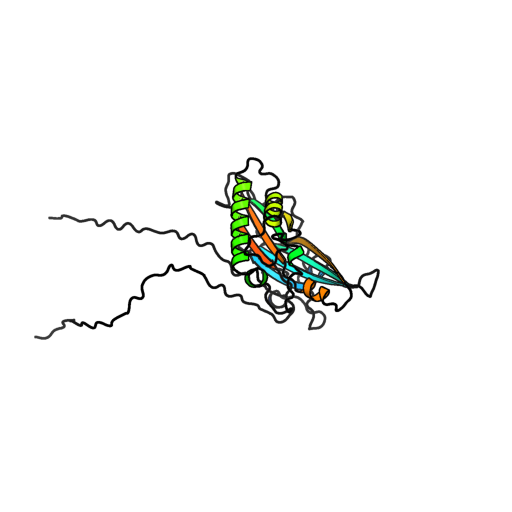 1 215 ? 2.147 -14.923 -3.052 1.00 76.38 215 SER A CA 1
ATOM 1553 C C . SER A 1 215 ? 1.660 -16.355 -3.311 1.00 76.38 215 SER A C 1
ATOM 1555 O O . SER A 1 215 ? 2.411 -17.288 -3.044 1.00 76.38 215 SER A O 1
ATOM 1557 N N . HIS A 1 216 ? 0.421 -16.543 -3.781 1.00 82.56 216 HIS A N 1
ATOM 1558 C CA . HIS A 1 216 ? -0.202 -17.860 -3.940 1.00 82.56 216 HIS A CA 1
ATOM 1559 C C . HIS A 1 216 ? -1.158 -17.892 -5.133 1.00 82.56 216 HIS A C 1
ATOM 1561 O O . HIS A 1 216 ? -1.819 -16.907 -5.455 1.00 82.56 216 HIS A O 1
ATOM 1567 N N . ASP A 1 217 ? -1.267 -19.041 -5.794 1.00 83.25 217 ASP A N 1
ATOM 1568 C CA . ASP A 1 217 ? -2.174 -19.210 -6.931 1.00 83.25 217 ASP A CA 1
ATOM 1569 C C . ASP A 1 217 ? -3.650 -19.115 -6.519 1.00 83.25 217 ASP A C 1
ATOM 1571 O O . ASP A 1 217 ? -4.056 -19.509 -5.423 1.00 83.25 217 ASP A O 1
ATOM 1575 N N . GLY A 1 218 ? -4.478 -18.593 -7.427 1.00 86.44 218 GLY A N 1
ATOM 1576 C CA . GLY A 1 218 ? -5.931 -18.513 -7.244 1.00 86.44 218 GLY A CA 1
ATOM 1577 C C . GLY A 1 218 ? -6.408 -17.394 -6.314 1.00 86.44 218 GLY A C 1
ATOM 1578 O O . GLY A 1 218 ? -7.604 -17.315 -6.021 1.00 86.44 218 GLY A O 1
ATOM 1579 N N . TYR A 1 219 ? -5.514 -16.515 -5.858 1.00 93.00 219 TYR A N 1
ATOM 1580 C CA . TYR A 1 219 ? -5.902 -15.315 -5.124 1.00 93.00 219 TYR A CA 1
ATOM 1581 C C . TYR A 1 219 ? -6.683 -14.350 -6.024 1.00 93.00 219 TYR A C 1
ATOM 1583 O O . TYR A 1 219 ? -6.368 -14.150 -7.196 1.00 93.00 219 TYR A O 1
ATOM 1591 N N . LYS A 1 220 ? -7.707 -13.712 -5.453 1.00 93.75 220 LYS A N 1
ATOM 1592 C CA . LYS A 1 220 ? -8.418 -12.601 -6.096 1.00 93.75 220 LYS A CA 1
ATOM 1593 C C . LYS A 1 220 ? -7.596 -11.336 -5.908 1.00 93.75 220 LYS A C 1
ATOM 1595 O O . LYS A 1 220 ? -7.217 -11.032 -4.782 1.00 93.75 220 LYS A O 1
ATOM 1600 N N . VAL A 1 221 ? -7.373 -10.583 -6.977 1.00 94.25 221 VAL A N 1
ATOM 1601 C CA . VAL A 1 221 ? -6.567 -9.356 -6.949 1.00 94.25 221 VAL A CA 1
ATOM 1602 C C . VAL A 1 221 ? -7.481 -8.158 -7.114 1.00 94.25 221 VAL A C 1
ATOM 1604 O O . VAL A 1 221 ? -8.265 -8.119 -8.052 1.00 94.25 221 VAL A O 1
ATOM 1607 N N . GLN A 1 222 ? -7.407 -7.186 -6.215 1.00 94.81 222 GLN A N 1
ATOM 1608 C CA . GLN A 1 222 ? -8.215 -5.967 -6.260 1.00 94.81 222 GLN A CA 1
ATOM 1609 C C . GLN A 1 222 ? -7.307 -4.755 -6.426 1.00 94.81 222 GLN A C 1
ATOM 1611 O O . GLN A 1 222 ? -6.291 -4.651 -5.744 1.00 94.81 222 GLN A O 1
ATOM 1616 N N . PHE A 1 223 ? -7.666 -3.843 -7.328 1.00 95.44 223 PHE A N 1
ATOM 1617 C CA . PHE A 1 223 ? -6.980 -2.559 -7.454 1.00 95.44 223 PHE A CA 1
ATOM 1618 C C . PHE A 1 223 ? -7.324 -1.665 -6.260 1.00 95.44 223 PHE A C 1
ATOM 1620 O O . PHE A 1 223 ? -8.492 -1.560 -5.888 1.00 95.44 223 PHE A O 1
ATOM 1627 N N . VAL A 1 224 ? -6.312 -1.022 -5.678 1.00 95.62 224 VAL A N 1
ATOM 1628 C CA . VAL A 1 224 ? -6.469 -0.149 -4.509 1.00 95.62 224 VAL A CA 1
ATOM 1629 C C . VAL A 1 224 ? -6.149 1.295 -4.861 1.00 95.62 224 VAL A C 1
ATOM 1631 O O . VAL A 1 224 ? -6.970 2.178 -4.638 1.00 95.62 224 VAL A O 1
ATOM 1634 N N . ASP A 1 225 ? -4.957 1.560 -5.390 1.00 95.62 225 ASP A N 1
ATOM 1635 C CA . ASP A 1 225 ? -4.503 2.927 -5.642 1.00 95.62 225 ASP A CA 1
ATOM 1636 C C . ASP A 1 225 ? -3.454 2.975 -6.757 1.00 95.62 225 ASP A C 1
ATOM 1638 O O . ASP A 1 225 ? -2.830 1.967 -7.085 1.00 95.62 225 ASP A O 1
ATOM 1642 N N . SER A 1 226 ? -3.261 4.160 -7.334 1.00 94.69 226 SER A N 1
ATOM 1643 C CA . SER A 1 226 ? -2.255 4.407 -8.367 1.00 94.69 226 SER A CA 1
ATOM 1644 C C . SER A 1 226 ? -1.469 5.683 -8.075 1.00 94.69 226 SER A C 1
ATOM 1646 O O . SER A 1 226 ? -1.997 6.687 -7.576 1.00 94.69 226 SER A O 1
ATOM 1648 N N . GLN A 1 227 ? -0.185 5.632 -8.407 1.00 93.12 227 GLN A N 1
ATOM 1649 C CA . GLN A 1 227 ? 0.730 6.761 -8.431 1.00 93.12 227 GLN A CA 1
ATOM 1650 C C . GLN A 1 227 ? 1.234 6.912 -9.860 1.00 93.12 227 GLN A C 1
ATOM 1652 O O . GLN A 1 227 ? 1.608 5.929 -10.497 1.00 93.12 227 GLN A O 1
ATOM 1657 N N . ARG A 1 228 ? 1.241 8.143 -10.369 1.00 91.62 228 ARG A N 1
ATOM 1658 C CA . ARG A 1 228 ? 1.641 8.437 -11.746 1.00 91.62 228 ARG A CA 1
ATOM 1659 C C . ARG A 1 228 ? 2.564 9.635 -11.780 1.00 91.62 228 ARG A C 1
ATOM 1661 O O . ARG A 1 228 ? 2.351 10.600 -11.048 1.00 91.62 228 ARG A O 1
ATOM 1668 N N . THR A 1 229 ? 3.546 9.586 -12.665 1.00 88.75 229 THR A N 1
ATOM 1669 C CA . THR A 1 229 ? 4.385 10.734 -12.994 1.00 88.75 229 THR A CA 1
ATOM 1670 C C . THR A 1 229 ? 4.754 10.706 -14.471 1.00 88.75 229 THR A C 1
ATOM 1672 O O . THR A 1 229 ? 4.639 9.680 -15.139 1.00 88.75 229 THR A O 1
ATOM 1675 N N . THR A 1 230 ? 5.186 11.846 -14.990 1.00 85.25 230 THR A N 1
ATOM 1676 C CA . THR A 1 230 ? 5.699 11.978 -16.353 1.00 85.25 230 THR A CA 1
ATOM 1677 C C . THR A 1 230 ? 7.129 12.456 -16.285 1.00 85.25 230 THR A C 1
ATOM 1679 O O . THR A 1 230 ? 7.426 13.387 -15.535 1.00 85.25 230 THR A O 1
ATOM 1682 N N . THR A 1 231 ? 8.009 11.870 -17.080 1.00 81.12 231 THR A N 1
ATOM 1683 C CA . THR A 1 231 ? 9.419 12.248 -17.064 1.00 81.12 231 THR A CA 1
ATOM 1684 C C . THR A 1 231 ? 10.064 12.065 -18.427 1.00 81.12 231 THR A C 1
ATOM 1686 O O . THR A 1 231 ? 9.524 11.385 -19.293 1.00 81.12 231 THR A O 1
ATOM 1689 N N . VAL A 1 232 ? 11.219 12.691 -18.633 1.00 77.62 232 VAL A N 1
ATOM 1690 C CA . VAL A 1 232 ? 12.050 12.389 -19.800 1.00 77.62 232 VAL A CA 1
ATOM 1691 C C . VAL A 1 232 ? 12.770 11.049 -19.574 1.00 77.62 232 VAL A C 1
ATOM 1693 O O . VAL A 1 232 ? 13.224 10.803 -18.444 1.00 77.62 232 VAL A O 1
ATOM 1696 N N . PRO A 1 233 ? 12.893 10.198 -20.611 1.00 64.62 233 PRO A N 1
ATOM 1697 C CA . PRO A 1 233 ? 13.561 8.905 -20.509 1.00 64.62 233 PRO A CA 1
ATOM 1698 C C . PRO A 1 233 ? 14.962 9.019 -19.888 1.00 64.62 233 PRO A C 1
ATOM 1700 O O . PRO A 1 233 ? 15.680 9.991 -20.134 1.00 64.62 233 PRO A O 1
ATOM 1703 N N . PHE A 1 234 ? 15.364 8.013 -19.103 1.00 63.00 234 PHE A N 1
ATOM 1704 C CA . PHE A 1 234 ? 16.704 7.880 -18.494 1.00 63.00 234 PHE A CA 1
ATOM 1705 C C . PHE A 1 234 ? 17.137 8.997 -17.526 1.00 63.00 234 PHE A C 1
ATOM 1707 O O . PHE A 1 234 ? 18.329 9.190 -17.282 1.00 63.00 234 PHE A O 1
ATOM 1714 N N . SER A 1 235 ? 16.197 9.744 -16.954 1.00 62.84 235 SER A N 1
ATOM 1715 C CA . SER A 1 235 ? 16.502 10.757 -15.940 1.00 62.84 235 SER A CA 1
ATOM 1716 C C . SER A 1 235 ? 16.485 10.176 -14.519 1.00 62.84 235 SER A C 1
ATOM 1718 O O . SER A 1 235 ? 15.760 9.225 -14.242 1.00 62.84 235 SER A O 1
ATOM 1720 N N . ALA A 1 236 ? 17.245 10.766 -13.587 1.00 60.97 236 ALA A N 1
ATOM 1721 C CA . ALA A 1 236 ? 17.256 10.350 -12.175 1.00 60.97 236 ALA A CA 1
ATOM 1722 C C . ALA A 1 236 ? 15.848 10.237 -11.527 1.00 60.97 236 ALA A C 1
ATOM 1724 O O . ALA A 1 236 ? 15.610 9.269 -10.806 1.00 60.97 236 ALA A O 1
ATOM 1725 N N . PRO A 1 237 ? 14.866 11.117 -11.835 1.00 65.00 237 PRO A N 1
ATOM 1726 C CA . PRO A 1 237 ? 13.489 10.964 -11.359 1.00 65.00 237 PRO A CA 1
ATOM 1727 C C . PRO A 1 237 ? 12.796 9.658 -11.778 1.00 65.00 237 PRO A C 1
ATOM 1729 O O . PRO A 1 237 ? 11.896 9.212 -11.069 1.00 65.00 237 PRO A O 1
ATOM 1732 N N . VAL A 1 238 ? 13.203 9.032 -12.895 1.00 69.94 238 VAL A N 1
ATOM 1733 C CA . VAL A 1 238 ? 12.689 7.713 -13.313 1.00 69.94 238 VAL A CA 1
ATOM 1734 C C . VAL A 1 238 ? 13.033 6.671 -12.257 1.00 69.94 238 VAL A C 1
ATOM 1736 O O . VAL A 1 238 ? 12.150 5.948 -11.807 1.00 69.94 238 VAL A O 1
ATOM 1739 N N . ASN A 1 239 ? 14.298 6.617 -11.833 1.00 74.88 239 ASN A N 1
ATOM 1740 C CA . ASN A 1 239 ? 14.764 5.603 -10.894 1.00 74.88 239 ASN A CA 1
ATOM 1741 C C . ASN A 1 239 ? 14.151 5.787 -9.509 1.00 74.88 239 ASN A C 1
ATOM 1743 O O . ASN A 1 239 ? 13.675 4.813 -8.928 1.00 74.88 239 ASN A O 1
ATOM 1747 N N . SER A 1 240 ? 14.116 7.020 -8.993 1.00 81.00 240 SER A N 1
ATOM 1748 C CA . SER A 1 240 ? 13.530 7.283 -7.674 1.00 81.00 240 SER A CA 1
ATOM 1749 C C . SER A 1 240 ? 12.038 6.937 -7.643 1.00 81.00 240 SER A C 1
ATOM 1751 O O . SER A 1 240 ? 11.560 6.383 -6.657 1.00 81.00 240 SER A O 1
ATOM 1753 N N . PHE A 1 241 ? 11.307 7.186 -8.735 1.00 87.44 241 PHE A N 1
ATOM 1754 C CA . PHE A 1 241 ? 9.902 6.800 -8.822 1.00 87.44 241 PHE A CA 1
ATOM 1755 C C . PHE A 1 241 ? 9.727 5.288 -8.994 1.00 87.44 241 PHE A C 1
ATOM 1757 O O . PHE A 1 241 ? 8.958 4.681 -8.250 1.00 87.44 241 PHE A O 1
ATOM 1764 N N . ALA A 1 242 ? 10.436 4.666 -9.939 1.00 85.19 242 ALA A N 1
ATOM 1765 C CA . ALA A 1 242 ? 10.314 3.239 -10.240 1.00 85.19 242 ALA A CA 1
ATOM 1766 C C . ALA A 1 242 ? 10.701 2.365 -9.040 1.00 85.19 242 ALA A C 1
ATOM 1768 O O . ALA A 1 242 ? 9.964 1.457 -8.664 1.00 85.19 242 ALA A O 1
ATOM 1769 N N . TRP A 1 243 ? 11.817 2.688 -8.385 1.00 86.44 243 TRP A N 1
ATOM 1770 C CA . TRP A 1 243 ? 12.403 1.879 -7.313 1.00 86.44 243 TRP A CA 1
ATOM 1771 C C . TRP A 1 243 ? 12.195 2.467 -5.919 1.00 86.44 243 TRP A C 1
ATOM 1773 O O . TRP A 1 243 ? 12.731 1.944 -4.946 1.00 86.44 243 TRP A O 1
ATOM 1783 N N . GLY A 1 244 ? 11.406 3.532 -5.801 1.00 88.88 244 GLY A N 1
ATOM 1784 C CA . GLY A 1 244 ? 11.028 4.123 -4.524 1.00 88.88 244 GLY A CA 1
ATOM 1785 C C . GLY A 1 244 ? 10.163 3.198 -3.667 1.00 88.88 244 GLY A C 1
ATOM 1786 O O . GLY A 1 244 ? 9.535 2.253 -4.156 1.00 88.88 244 GLY A O 1
ATOM 1787 N N . VAL A 1 245 ? 10.061 3.488 -2.377 1.00 89.75 245 VAL A N 1
ATOM 1788 C CA . VAL A 1 245 ? 9.303 2.660 -1.429 1.00 89.75 245 VAL A CA 1
ATOM 1789 C C . VAL A 1 245 ? 8.030 3.375 -1.006 1.00 89.75 245 VAL A C 1
ATOM 1791 O O . VAL A 1 245 ? 8.075 4.509 -0.544 1.00 89.75 245 VAL A O 1
ATOM 1794 N N . THR A 1 246 ? 6.888 2.703 -1.128 1.00 92.44 246 THR A N 1
ATOM 1795 C CA . THR A 1 246 ? 5.590 3.230 -0.699 1.00 92.44 246 THR A CA 1
ATOM 1796 C C . THR A 1 246 ? 5.156 2.552 0.599 1.00 92.44 246 THR A C 1
ATOM 1798 O O . THR A 1 246 ? 4.811 1.367 0.568 1.00 92.44 246 THR A O 1
ATOM 1801 N N . PRO A 1 247 ? 5.135 3.264 1.740 1.00 94.38 247 PRO A N 1
ATOM 1802 C CA . PRO A 1 247 ? 4.474 2.774 2.939 1.00 94.38 247 PRO A CA 1
ATOM 1803 C C . PRO A 1 247 ? 2.960 2.673 2.719 1.00 94.38 247 PRO A C 1
ATOM 1805 O O . PRO A 1 247 ? 2.314 3.610 2.243 1.00 94.38 247 PRO A O 1
ATOM 1808 N N . VAL A 1 248 ? 2.398 1.529 3.091 1.00 96.44 248 VAL A N 1
ATOM 1809 C CA . VAL A 1 248 ? 0.968 1.236 3.084 1.00 96.44 248 VAL A CA 1
ATOM 1810 C C . VAL A 1 248 ? 0.590 0.689 4.449 1.00 96.44 248 VAL A C 1
ATOM 1812 O O . VAL A 1 248 ? 1.084 -0.356 4.875 1.00 96.44 248 VAL A O 1
ATOM 1815 N N . MET A 1 249 ? -0.302 1.393 5.138 1.00 97.19 249 MET A N 1
ATOM 1816 C CA . MET A 1 249 ? -0.866 0.945 6.404 1.00 97.19 249 MET A CA 1
ATOM 1817 C C . MET A 1 249 ? -2.245 0.342 6.157 1.00 97.19 249 MET A C 1
ATOM 1819 O O . MET A 1 249 ? -3.169 1.044 5.758 1.00 97.19 249 MET A O 1
ATOM 1823 N N . SER A 1 250 ? -2.387 -0.960 6.380 1.00 97.44 250 SER A N 1
ATOM 1824 C CA . SER A 1 250 ? -3.684 -1.640 6.393 1.00 97.44 250 SER A CA 1
ATOM 1825 C C . SER A 1 250 ? -4.282 -1.550 7.783 1.00 97.44 250 SER A C 1
ATOM 1827 O O . SER A 1 250 ? -3.601 -1.854 8.760 1.00 97.44 250 SER A O 1
ATOM 1829 N N . VAL A 1 251 ? -5.544 -1.156 7.861 1.00 96.69 251 VAL A N 1
ATOM 1830 C CA . VAL A 1 251 ? -6.279 -1.004 9.112 1.00 96.69 251 VAL A CA 1
ATOM 1831 C C . VAL A 1 251 ? -7.523 -1.870 9.029 1.00 96.69 251 VAL A C 1
ATOM 1833 O O . VAL A 1 251 ? -8.290 -1.729 8.080 1.00 96.69 251 VAL A O 1
ATOM 1836 N N . PHE A 1 252 ? -7.746 -2.726 10.023 1.00 94.69 252 PHE A N 1
ATOM 1837 C CA . PHE A 1 252 ? -8.970 -3.506 10.186 1.00 94.69 252 PHE A CA 1
ATOM 1838 C C . PHE A 1 252 ? -9.549 -3.278 11.582 1.00 94.69 252 PHE A C 1
ATOM 1840 O O . PHE A 1 252 ? -8.833 -3.296 12.578 1.00 94.69 252 PHE A O 1
ATOM 1847 N N . TYR A 1 253 ? -10.855 -3.052 11.672 1.00 92.12 253 TYR A N 1
ATOM 1848 C CA . TYR A 1 253 ? -11.542 -2.781 12.931 1.00 92.12 253 TYR A CA 1
ATOM 1849 C C . TYR A 1 253 ? -12.967 -3.335 12.915 1.00 92.12 253 TYR A C 1
ATOM 1851 O O . TYR A 1 253 ? -13.573 -3.546 11.861 1.00 92.12 253 TYR A O 1
ATOM 1859 N N . SER A 1 254 ? -13.507 -3.591 14.107 1.00 89.06 254 SER A N 1
ATOM 1860 C CA . SER A 1 254 ? -14.880 -4.071 14.266 1.00 89.06 254 SER A CA 1
ATOM 1861 C C . SER A 1 254 ? -15.867 -2.927 14.014 1.00 89.06 254 SER A C 1
ATOM 1863 O O . SER A 1 254 ? -15.739 -1.861 14.609 1.00 89.06 254 SER A O 1
ATOM 1865 N N . SER A 1 255 ? -16.868 -3.141 13.157 1.00 80.25 255 SER A N 1
ATOM 1866 C CA . SER A 1 255 ? -17.934 -2.154 12.896 1.00 80.25 255 SER A CA 1
ATOM 1867 C C . SER A 1 255 ? -19.208 -2.393 13.696 1.00 80.25 255 SER A C 1
ATOM 1869 O O . SER A 1 255 ? -20.133 -1.587 13.657 1.00 80.25 255 SER A O 1
ATOM 1871 N N . THR A 1 256 ? -19.288 -3.535 14.369 1.00 69.06 256 THR A N 1
ATOM 1872 C CA . THR A 1 256 ? -20.409 -3.949 15.209 1.00 69.06 256 THR A CA 1
ATOM 1873 C C . THR A 1 256 ? -19.879 -4.404 16.564 1.00 69.06 256 THR A C 1
ATOM 1875 O O . THR A 1 256 ? -18.710 -4.757 16.710 1.00 69.06 256 THR A O 1
ATOM 1878 N N . SER A 1 257 ? -20.752 -4.437 17.571 1.00 59.12 257 SER A N 1
ATOM 1879 C CA . SER A 1 257 ? -20.432 -4.962 18.907 1.00 59.12 257 SER A CA 1
ATOM 1880 C C . SER A 1 257 ? -20.110 -6.467 18.916 1.00 59.12 257 SER A C 1
ATOM 1882 O O . SER A 1 257 ? -19.605 -6.984 19.910 1.00 59.12 257 SER A O 1
ATOM 1884 N N . THR A 1 258 ? -20.370 -7.176 17.811 1.00 56.06 258 THR A N 1
ATOM 1885 C CA . THR A 1 258 ? -19.904 -8.542 17.555 1.00 56.06 258 THR A CA 1
ATOM 1886 C C . THR A 1 258 ? -18.441 -8.509 17.109 1.00 56.06 258 THR A C 1
ATOM 1888 O O . THR A 1 258 ? -18.113 -8.345 15.937 1.00 56.06 258 THR A O 1
ATOM 1891 N N . THR A 1 259 ? -17.532 -8.619 18.072 1.00 58.06 259 THR A N 1
ATOM 1892 C CA . THR A 1 259 ? -16.102 -8.390 17.866 1.00 58.06 259 THR A CA 1
ATOM 1893 C C . THR A 1 259 ? -15.406 -9.595 17.234 1.00 58.06 259 THR A C 1
ATOM 1895 O O . THR A 1 259 ? -14.990 -10.523 17.926 1.00 58.06 259 THR A O 1
ATOM 1898 N N . LYS A 1 260 ? -15.196 -9.565 15.908 1.00 67.06 260 LYS A N 1
ATOM 1899 C CA . LYS A 1 260 ? -14.147 -10.407 15.297 1.00 67.06 260 LYS A CA 1
ATOM 1900 C C . LYS A 1 260 ? -12.768 -10.041 15.850 1.00 67.06 260 LYS A C 1
ATOM 1902 O O . LYS A 1 260 ? -11.939 -10.925 16.040 1.00 67.06 260 LYS A O 1
ATOM 1907 N N . PHE A 1 261 ? -12.559 -8.764 16.178 1.00 72.19 261 PHE A N 1
ATOM 1908 C CA . PHE A 1 261 ? -11.335 -8.288 16.810 1.00 72.19 261 PHE A CA 1
ATOM 1909 C C . PHE A 1 261 ? -11.600 -7.706 18.192 1.00 72.19 261 PHE A C 1
ATOM 1911 O O . PHE A 1 261 ? -12.504 -6.884 18.361 1.00 72.19 261 PHE A O 1
ATOM 1918 N N . LYS A 1 262 ? -10.767 -8.087 19.167 1.00 73.69 262 LYS A N 1
ATOM 1919 C CA . LYS A 1 262 ? -10.749 -7.461 20.500 1.00 73.69 262 LYS A CA 1
ATOM 1920 C C . LYS A 1 262 ? -10.187 -6.038 20.461 1.00 73.69 262 LYS A C 1
ATOM 1922 O O . LYS A 1 262 ? -10.603 -5.204 21.255 1.00 73.69 262 LYS A O 1
ATOM 1927 N N . THR A 1 263 ? -9.264 -5.785 19.542 1.00 81.31 263 THR A N 1
ATOM 1928 C CA . THR A 1 263 ? -8.615 -4.499 19.271 1.00 81.31 263 THR A CA 1
ATOM 1929 C C . THR A 1 263 ? -8.451 -4.362 17.760 1.00 81.31 263 THR A C 1
ATOM 1931 O O . THR A 1 263 ? -8.341 -5.392 17.096 1.00 81.31 263 THR A O 1
ATOM 1934 N N . PRO A 1 264 ? -8.420 -3.147 17.196 1.00 89.69 264 PRO A N 1
ATOM 1935 C CA . PRO A 1 264 ? -8.095 -2.969 15.785 1.00 89.69 264 PRO A CA 1
ATOM 1936 C C . PRO A 1 264 ? -6.763 -3.629 15.414 1.00 89.69 264 PRO A C 1
ATOM 1938 O O . PRO A 1 264 ? -5.840 -3.682 16.228 1.00 89.69 264 PRO A O 1
ATOM 1941 N N . GLU A 1 265 ? -6.662 -4.116 14.183 1.00 92.75 265 GLU A N 1
ATOM 1942 C CA . GLU A 1 265 ? -5.423 -4.632 13.609 1.00 92.75 265 GLU A CA 1
ATOM 1943 C C . GLU A 1 265 ? -4.844 -3.593 12.653 1.00 92.75 265 GLU A C 1
ATOM 1945 O O . GLU A 1 265 ? -5.521 -3.132 11.732 1.00 92.75 265 GLU A O 1
ATOM 1950 N N . LEU A 1 266 ? -3.582 -3.228 12.871 1.00 94.69 266 LEU A N 1
ATOM 1951 C CA . LEU A 1 266 ? -2.826 -2.372 11.969 1.00 94.69 266 LEU A CA 1
ATOM 1952 C C . LEU A 1 266 ? -1.620 -3.142 11.441 1.00 94.69 266 LEU A C 1
ATOM 1954 O O . LEU A 1 266 ? -0.902 -3.795 12.200 1.00 94.69 266 LEU A O 1
ATOM 1958 N N . HIS A 1 267 ? -1.362 -3.010 10.145 1.00 94.81 267 HIS A N 1
ATOM 1959 C CA . HIS A 1 267 ? -0.192 -3.584 9.492 1.00 94.81 267 HIS A CA 1
ATOM 1960 C C . HIS A 1 267 ? 0.468 -2.533 8.614 1.00 94.81 267 HIS A C 1
ATOM 1962 O O . HIS A 1 267 ? -0.166 -2.017 7.697 1.00 94.81 267 HIS A O 1
ATOM 1968 N N . LEU A 1 268 ? 1.747 -2.249 8.849 1.00 94.00 268 LEU A N 1
ATOM 1969 C CA . LEU A 1 268 ? 2.540 -1.375 7.991 1.00 94.00 268 LEU A CA 1
ATOM 1970 C C . LEU A 1 268 ? 3.411 -2.219 7.060 1.00 94.00 268 LEU A C 1
ATOM 1972 O O . LEU A 1 268 ? 4.253 -2.992 7.515 1.00 94.00 268 LEU A O 1
ATOM 1976 N N . SER A 1 269 ? 3.196 -2.065 5.757 1.00 92.62 269 SER A N 1
ATOM 1977 C CA . SER A 1 269 ? 3.984 -2.694 4.696 1.00 92.62 269 SER A CA 1
ATOM 1978 C C . SER A 1 269 ? 4.678 -1.623 3.873 1.00 92.62 269 SER A C 1
ATOM 1980 O O . SER A 1 269 ? 4.075 -0.607 3.549 1.00 92.62 269 SER A O 1
ATOM 1982 N N . CYS A 1 270 ? 5.932 -1.849 3.503 1.00 91.44 270 CYS A N 1
ATOM 1983 C CA . CYS A 1 270 ? 6.661 -0.964 2.605 1.00 91.44 270 CYS A CA 1
ATOM 1984 C C . CYS A 1 270 ? 6.862 -1.682 1.282 1.00 91.44 270 CYS A C 1
ATOM 1986 O O . CYS A 1 270 ? 7.459 -2.754 1.235 1.00 91.44 270 CYS A O 1
ATOM 1988 N N . LEU A 1 271 ? 6.278 -1.116 0.230 1.00 91.69 271 LEU A N 1
ATOM 1989 C CA . LEU A 1 271 ? 6.157 -1.766 -1.065 1.00 91.69 271 LEU A CA 1
ATOM 1990 C C . LEU A 1 271 ? 7.102 -1.108 -2.060 1.00 91.69 271 LEU A C 1
ATOM 1992 O O . LEU A 1 271 ? 7.067 0.108 -2.263 1.00 91.69 271 LEU A O 1
ATOM 1996 N N . LYS A 1 272 ? 7.927 -1.932 -2.698 1.00 90.12 272 LYS A N 1
ATOM 1997 C CA . LYS A 1 272 ? 8.869 -1.531 -3.739 1.00 90.12 272 LYS A CA 1
ATOM 1998 C C . LYS A 1 272 ? 8.751 -2.504 -4.905 1.00 90.12 272 LYS A C 1
ATOM 2000 O O . LYS A 1 272 ? 8.744 -3.702 -4.639 1.00 90.12 272 LYS A O 1
ATOM 2005 N N . PRO A 1 273 ? 8.686 -2.052 -6.162 1.00 88.88 273 PRO A N 1
ATOM 2006 C CA . PRO A 1 273 ? 8.893 -2.945 -7.294 1.00 88.88 273 PRO A CA 1
ATOM 2007 C C . PRO A 1 273 ? 10.281 -3.584 -7.190 1.00 88.88 273 PRO A C 1
ATOM 2009 O O . PRO A 1 273 ? 11.245 -2.907 -6.829 1.00 88.88 273 PRO A O 1
ATOM 2012 N N . VAL A 1 274 ? 10.385 -4.880 -7.471 1.00 83.69 274 VAL A N 1
ATOM 2013 C CA . VAL A 1 274 ? 11.654 -5.612 -7.453 1.00 83.69 274 VAL A CA 1
ATOM 2014 C C . VAL A 1 274 ? 11.912 -6.117 -8.865 1.00 83.69 274 VAL A C 1
ATOM 2016 O O . VAL A 1 274 ? 11.110 -6.871 -9.423 1.00 83.69 274 VAL A O 1
ATOM 2019 N N . ALA A 1 275 ? 13.011 -5.646 -9.456 1.00 71.38 275 ALA A N 1
ATOM 2020 C CA . ALA A 1 275 ? 13.502 -6.171 -10.724 1.00 71.38 275 ALA A CA 1
ATOM 2021 C C . ALA A 1 275 ? 14.082 -7.583 -10.530 1.00 71.38 275 ALA A C 1
ATOM 2023 O O . ALA A 1 275 ? 14.230 -8.057 -9.404 1.00 71.38 275 ALA A O 1
ATOM 2024 N N . GLN A 1 276 ? 14.412 -8.247 -11.633 1.00 62.53 276 GLN A N 1
ATOM 2025 C CA . GLN A 1 276 ? 15.031 -9.574 -11.629 1.00 62.53 276 GLN A CA 1
ATOM 2026 C C . GLN A 1 276 ? 16.277 -9.678 -10.724 1.00 62.53 276 GLN A C 1
ATOM 2028 O O . GLN A 1 276 ? 16.957 -8.684 -10.467 1.00 62.53 276 GLN A O 1
ATOM 2033 N N . ASP A 1 277 ? 16.557 -10.903 -10.261 1.00 50.12 277 ASP A N 1
ATOM 2034 C CA . ASP A 1 277 ? 17.724 -11.345 -9.473 1.00 50.12 277 ASP A CA 1
ATOM 2035 C C . ASP A 1 277 ? 17.723 -11.040 -7.965 1.00 50.12 277 ASP A C 1
ATOM 2037 O O . ASP A 1 277 ? 18.773 -11.061 -7.319 1.00 50.12 277 ASP A O 1
ATOM 2041 N N . SER A 1 278 ? 16.577 -10.758 -7.337 1.00 46.34 278 SER A N 1
ATOM 2042 C CA . SER A 1 278 ? 16.560 -10.379 -5.910 1.00 46.34 278 SER A CA 1
ATOM 2043 C C . SER A 1 278 ? 15.485 -11.077 -5.086 1.00 46.34 278 SER A C 1
ATOM 2045 O O . SER A 1 278 ? 14.381 -10.577 -4.889 1.00 46.34 278 SER A O 1
ATOM 2047 N N . ILE A 1 279 ? 15.846 -12.232 -4.517 1.00 43.44 279 ILE A N 1
ATOM 2048 C CA . ILE A 1 279 ? 15.151 -12.774 -3.346 1.00 43.44 279 ILE A CA 1
ATOM 2049 C C . ILE A 1 279 ? 15.731 -12.076 -2.121 1.00 43.44 279 ILE A C 1
ATOM 2051 O O . ILE A 1 279 ? 16.820 -12.428 -1.665 1.00 43.44 279 ILE A O 1
ATOM 2055 N N . VAL A 1 280 ? 15.006 -11.112 -1.554 1.00 46.50 280 VAL A N 1
ATOM 2056 C CA . VAL A 1 280 ? 15.467 -10.465 -0.324 1.00 46.50 280 VAL A CA 1
ATOM 2057 C C . VAL A 1 280 ? 14.774 -11.071 0.889 1.00 46.50 280 VAL A C 1
ATOM 2059 O O . VAL A 1 280 ? 13.613 -10.796 1.187 1.00 46.50 280 VAL A O 1
ATOM 2062 N N . VAL A 1 281 ? 15.508 -11.929 1.597 1.00 40.31 281 VAL A N 1
ATOM 2063 C CA . VAL A 1 281 ? 15.087 -12.505 2.878 1.00 40.31 281 VAL A CA 1
ATOM 2064 C C . VAL A 1 281 ? 15.469 -11.534 3.993 1.00 40.31 281 VAL A C 1
ATOM 2066 O O . VAL A 1 281 ? 16.648 -11.281 4.222 1.00 40.31 281 VAL A O 1
ATOM 2069 N N . VAL A 1 282 ? 14.480 -10.998 4.709 1.00 43.56 282 VAL A N 1
ATOM 2070 C CA . VAL A 1 282 ? 14.712 -10.055 5.814 1.00 43.56 282 VAL A CA 1
ATOM 2071 C C . VAL A 1 282 ? 14.706 -10.807 7.149 1.00 43.56 282 VAL A C 1
ATOM 2073 O O . VAL A 1 282 ? 13.725 -11.469 7.499 1.00 43.56 282 VAL A O 1
ATOM 2076 N N . GLN A 1 283 ? 15.798 -10.706 7.914 1.00 29.00 283 GLN A N 1
ATOM 2077 C CA . GLN A 1 283 ? 15.846 -11.101 9.325 1.00 29.00 283 GLN A CA 1
ATOM 2078 C C . GLN A 1 283 ? 15.402 -9.924 10.202 1.00 29.00 283 GLN A C 1
ATOM 2080 O O . GLN A 1 283 ? 15.933 -8.825 10.083 1.00 29.00 283 GLN A O 1
ATOM 2085 N N . ALA A 1 284 ? 14.444 -10.161 11.098 1.00 36.84 284 ALA A N 1
ATOM 2086 C CA . ALA A 1 284 ? 14.117 -9.237 12.180 1.00 36.84 284 ALA A CA 1
ATOM 2087 C C . ALA A 1 284 ? 14.834 -9.692 13.460 1.00 36.84 284 ALA A C 1
ATOM 2089 O O . ALA A 1 284 ? 14.658 -10.834 13.890 1.00 36.84 284 ALA A O 1
ATOM 2090 N N . GLU A 1 285 ? 15.622 -8.805 14.068 1.00 33.38 285 GLU A N 1
ATOM 2091 C CA . GLU A 1 285 ? 16.162 -8.984 15.418 1.00 33.38 285 GLU A CA 1
ATOM 2092 C C . GLU A 1 285 ? 15.198 -8.380 16.445 1.00 33.38 285 GLU A C 1
ATOM 2094 O O . GLU A 1 285 ? 14.721 -7.255 16.287 1.00 33.38 285 GLU A O 1
ATOM 2099 N N . SER A 1 286 ? 14.894 -9.132 17.506 1.00 29.09 286 SER A N 1
ATOM 2100 C CA . SER A 1 286 ? 14.072 -8.638 18.609 1.00 29.09 286 SER A CA 1
ATOM 2101 C C . SER A 1 286 ? 14.897 -7.722 19.511 1.00 29.09 286 SER A C 1
ATOM 2103 O O . SER A 1 286 ? 15.807 -8.186 20.200 1.00 29.09 286 SER A O 1
ATOM 2105 N N . THR A 1 287 ? 14.543 -6.445 19.600 1.00 31.98 287 THR A N 1
ATOM 2106 C CA . THR A 1 287 ? 14.996 -5.585 20.696 1.00 31.98 287 THR A CA 1
ATOM 2107 C C . THR A 1 287 ? 14.109 -5.815 21.916 1.00 31.98 287 THR A C 1
ATOM 2109 O O . THR A 1 287 ? 13.192 -5.056 22.214 1.00 31.98 287 THR A O 1
ATOM 2112 N N . ALA A 1 288 ? 14.397 -6.882 22.662 1.00 27.62 288 ALA A N 1
ATOM 2113 C CA . ALA A 1 288 ? 14.033 -6.904 24.070 1.00 27.62 288 ALA A CA 1
ATOM 2114 C C . ALA A 1 288 ? 14.997 -5.957 24.798 1.00 27.62 288 ALA A C 1
ATOM 2116 O O . ALA A 1 288 ? 16.185 -6.246 24.943 1.00 27.62 288 ALA A O 1
ATOM 2117 N N . THR A 1 289 ? 14.495 -4.808 25.241 1.00 30.59 289 THR A N 1
ATOM 2118 C CA . THR A 1 289 ? 15.155 -3.969 26.241 1.00 30.59 289 THR A CA 1
ATOM 2119 C C . THR A 1 289 ? 15.282 -4.764 27.542 1.00 30.59 289 THR A C 1
ATOM 2121 O O . THR A 1 289 ? 14.410 -4.744 28.405 1.00 30.59 289 THR A O 1
ATOM 2124 N N . ALA A 1 290 ? 16.389 -5.492 27.697 1.00 26.70 290 ALA A N 1
ATOM 2125 C CA . ALA A 1 290 ? 16.806 -5.996 28.994 1.00 26.70 290 ALA A CA 1
ATOM 2126 C C . ALA A 1 290 ? 17.406 -4.828 29.782 1.00 26.70 290 ALA A C 1
ATOM 2128 O O . ALA A 1 290 ? 18.507 -4.349 29.508 1.00 26.70 290 ALA A O 1
ATOM 2129 N N . VAL A 1 291 ? 16.635 -4.358 30.758 1.00 28.91 291 VAL A N 1
ATOM 2130 C CA . VAL A 1 291 ? 17.099 -3.492 31.838 1.00 28.91 291 VAL A CA 1
ATOM 2131 C C . VAL A 1 291 ? 18.369 -4.098 32.440 1.00 28.91 291 VAL A C 1
ATOM 2133 O O . VAL A 1 291 ? 18.403 -5.267 32.820 1.00 28.91 291 VAL A O 1
ATOM 2136 N N . SER A 1 292 ? 19.420 -3.285 32.515 1.00 31.97 292 SER A N 1
ATOM 2137 C CA . SER A 1 292 ? 20.659 -3.570 33.236 1.00 31.97 292 SER A CA 1
ATOM 2138 C C . SER A 1 292 ? 20.378 -4.157 34.621 1.00 31.97 292 SER A C 1
ATOM 2140 O O . SER A 1 292 ? 19.764 -3.482 35.442 1.00 31.97 292 SER A O 1
ATOM 2142 N N . SER A 1 293 ? 20.908 -5.345 34.927 1.00 28.86 293 SER A N 1
ATOM 2143 C CA . SER A 1 293 ? 21.601 -5.583 36.202 1.00 28.86 293 SER A CA 1
ATOM 2144 C C . SER A 1 293 ? 22.255 -6.972 36.296 1.00 28.86 293 SER A C 1
ATOM 2146 O O . SER A 1 2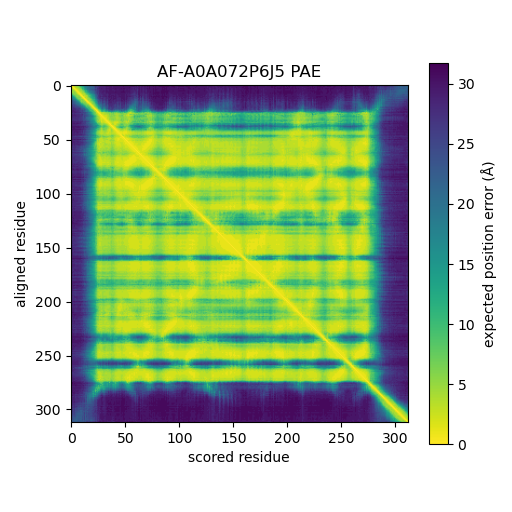93 ? 21.713 -7.989 35.883 1.00 28.86 293 SER A O 1
ATOM 2148 N N . VAL A 1 294 ? 23.436 -6.947 36.921 1.00 28.88 294 VAL A N 1
ATOM 2149 C CA . VAL A 1 294 ? 24.226 -8.043 37.507 1.00 28.88 294 VAL A CA 1
ATOM 2150 C C . VAL A 1 294 ? 24.972 -8.977 36.544 1.00 28.88 294 VAL A C 1
ATOM 2152 O O . VAL A 1 294 ? 24.500 -10.030 36.128 1.00 28.88 294 VAL A O 1
ATOM 2155 N N . ARG A 1 295 ? 26.254 -8.649 36.324 1.00 35.53 295 ARG A N 1
ATOM 2156 C CA . ARG A 1 295 ? 27.284 -9.654 36.031 1.00 35.53 295 ARG A CA 1
ATOM 2157 C C . ARG A 1 295 ? 27.423 -10.576 37.246 1.00 35.53 295 ARG A C 1
ATOM 2159 O O . ARG A 1 295 ? 28.038 -10.191 38.236 1.00 35.53 295 ARG A O 1
ATOM 2166 N N . LEU A 1 296 ? 26.869 -11.780 37.166 1.00 30.70 296 LEU A N 1
ATOM 2167 C CA . LEU A 1 296 ? 27.187 -12.869 38.085 1.00 30.70 296 LEU A CA 1
ATOM 2168 C C . LEU A 1 296 ? 28.241 -13.757 37.427 1.00 30.70 296 LEU A C 1
ATOM 2170 O O . LEU A 1 296 ? 27.969 -14.540 36.521 1.00 30.70 296 LEU A O 1
ATOM 2174 N N . SER A 1 297 ? 29.476 -13.561 37.875 1.00 32.88 297 SER A N 1
ATOM 2175 C CA . SER A 1 297 ? 30.631 -14.405 37.607 1.00 32.88 297 SER A CA 1
ATOM 2176 C C . SER A 1 297 ? 30.319 -15.845 38.020 1.00 32.88 297 SER A C 1
ATOM 2178 O O . SER A 1 297 ? 30.100 -16.112 39.201 1.00 32.88 297 SER A O 1
ATOM 2180 N N . LEU A 1 298 ? 30.321 -16.787 37.076 1.00 31.28 298 LEU A N 1
ATOM 2181 C CA . LEU A 1 298 ? 30.312 -18.211 37.404 1.00 31.28 298 LEU A CA 1
ATOM 2182 C C . LEU A 1 298 ? 31.712 -18.608 37.882 1.00 31.28 298 LEU A C 1
ATOM 2184 O O . LEU A 1 298 ? 32.607 -18.905 37.095 1.00 31.28 298 LEU A O 1
ATOM 2188 N N . ILE A 1 299 ? 31.888 -18.577 39.202 1.00 37.66 299 ILE A N 1
ATOM 2189 C CA . ILE A 1 299 ? 32.923 -19.332 39.902 1.00 37.66 299 ILE A CA 1
ATOM 2190 C C . ILE A 1 299 ? 32.532 -20.808 39.782 1.00 37.66 299 ILE A C 1
ATOM 2192 O O . ILE A 1 299 ? 31.470 -21.216 40.250 1.00 37.66 299 ILE A O 1
ATOM 2196 N N . ALA A 1 300 ? 33.385 -21.606 39.145 1.00 35.38 300 ALA A N 1
ATOM 2197 C CA . ALA A 1 300 ? 33.295 -23.055 39.208 1.00 35.38 300 ALA A CA 1
ATOM 2198 C C . ALA A 1 300 ? 33.568 -23.504 40.653 1.00 35.38 300 ALA A C 1
ATOM 2200 O O . ALA A 1 300 ? 34.667 -23.302 41.165 1.00 35.38 300 ALA A O 1
ATOM 2201 N N . ILE A 1 301 ? 32.575 -24.111 41.307 1.00 39.53 301 ILE A N 1
ATOM 2202 C CA . ILE A 1 301 ? 32.771 -24.852 42.557 1.00 39.53 301 ILE A CA 1
ATOM 2203 C C . ILE A 1 301 ? 32.394 -26.305 42.287 1.00 39.53 301 ILE A C 1
ATOM 2205 O O . ILE A 1 301 ? 31.230 -26.652 42.104 1.00 39.53 301 ILE A O 1
ATOM 2209 N N . SER A 1 302 ? 33.423 -27.142 42.237 1.00 40.00 302 SER A N 1
ATOM 2210 C CA . SER A 1 302 ? 33.362 -28.593 42.297 1.00 40.00 302 SER A CA 1
ATOM 2211 C C . SER A 1 302 ? 33.102 -29.042 43.735 1.00 40.00 302 SER A C 1
ATOM 2213 O O . SER A 1 302 ? 33.903 -28.736 44.610 1.00 40.00 302 SER A O 1
ATOM 2215 N N . VAL A 1 303 ? 32.050 -29.832 43.978 1.00 36.16 303 VAL A N 1
ATOM 2216 C CA . VAL A 1 303 ? 31.999 -30.768 45.116 1.00 36.16 303 VAL A CA 1
ATOM 2217 C C . VAL A 1 303 ? 31.215 -32.020 44.713 1.00 36.16 303 VAL A C 1
ATOM 2219 O O . VAL A 1 303 ? 30.025 -31.970 44.411 1.00 36.16 303 VAL A O 1
ATOM 2222 N N . SER A 1 304 ? 31.942 -33.134 44.699 1.00 38.72 304 SER A N 1
ATOM 2223 C CA . SER A 1 304 ? 31.501 -34.521 44.524 1.00 38.72 304 SER A CA 1
ATOM 2224 C C . SER A 1 304 ? 30.834 -35.092 45.782 1.00 38.72 304 SER A C 1
ATOM 2226 O O . SER A 1 304 ? 31.027 -34.522 46.852 1.00 38.72 304 SER A O 1
ATOM 2228 N N . ILE A 1 305 ? 30.188 -36.269 45.635 1.00 37.84 305 ILE A N 1
ATOM 2229 C CA . ILE A 1 305 ? 29.881 -37.364 46.610 1.00 37.84 305 ILE A CA 1
ATOM 2230 C C . ILE A 1 305 ? 28.426 -37.823 46.399 1.00 37.84 305 ILE A C 1
ATOM 2232 O O . ILE A 1 305 ? 27.536 -36.989 46.335 1.00 37.84 305 ILE A O 1
ATOM 2236 N N . MET A 1 306 ? 28.035 -39.097 46.331 1.00 37.03 306 MET A N 1
ATOM 2237 C CA . MET A 1 306 ? 28.667 -40.423 46.246 1.00 37.03 306 MET A CA 1
ATOM 2238 C C . MET A 1 306 ? 27.530 -41.357 45.779 1.00 37.03 306 MET A C 1
ATOM 2240 O O . MET A 1 306 ? 26.448 -41.313 46.361 1.00 37.03 306 MET A O 1
ATOM 2244 N N . ILE A 1 307 ? 27.748 -42.205 44.769 1.00 40.56 307 ILE A N 1
ATOM 2245 C CA . ILE A 1 307 ? 26.842 -43.330 44.476 1.00 40.56 307 ILE A CA 1
ATOM 2246 C C . ILE A 1 307 ? 27.478 -44.585 45.062 1.00 40.56 307 ILE A C 1
ATOM 2248 O O . ILE A 1 307 ? 28.559 -44.999 44.649 1.00 40.56 307 ILE A O 1
ATOM 2252 N N . ALA A 1 308 ? 26.799 -45.157 46.052 1.00 41.25 308 ALA A N 1
ATOM 2253 C CA . ALA A 1 308 ? 27.122 -46.442 46.645 1.00 41.25 308 ALA A CA 1
ATOM 2254 C C . ALA A 1 308 ? 26.671 -47.579 45.723 1.00 41.25 308 ALA A C 1
ATOM 2256 O O . ALA A 1 308 ? 25.490 -47.642 45.392 1.00 41.25 308 ALA A O 1
ATOM 2257 N N . LEU A 1 309 ? 27.575 -48.509 45.397 1.00 36.41 309 LEU A N 1
ATOM 2258 C CA . LEU A 1 309 ? 27.236 -49.873 44.982 1.00 36.41 309 LEU A CA 1
ATOM 2259 C C . LEU A 1 309 ? 28.280 -50.877 45.520 1.00 36.41 309 LEU A C 1
ATOM 2261 O O . LEU A 1 309 ? 29.423 -50.893 45.082 1.00 36.41 309 LEU A O 1
ATOM 2265 N N . LEU A 1 310 ? 27.812 -51.679 46.487 1.00 40.47 310 LEU A N 1
ATOM 2266 C CA . LEU A 1 310 ? 27.967 -53.136 46.677 1.00 40.47 310 LEU A CA 1
ATOM 2267 C C . LEU A 1 310 ? 29.353 -53.811 46.573 1.00 40.47 310 LEU A C 1
ATOM 2269 O O . LEU A 1 310 ? 29.873 -53.972 45.476 1.00 40.47 310 LEU A O 1
ATOM 2273 N N . SER A 1 311 ? 29.793 -54.435 47.682 1.00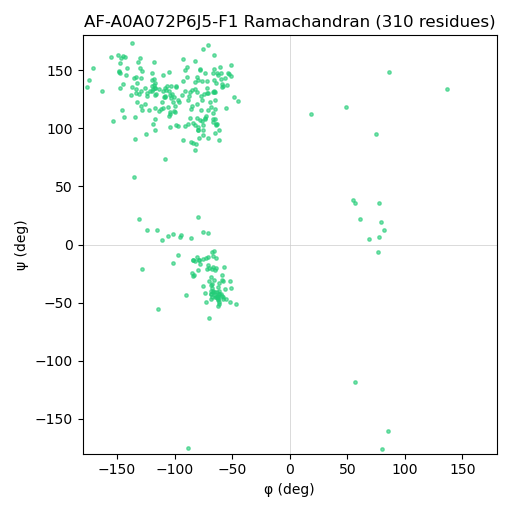 34.59 311 SER A N 1
ATOM 2274 C CA . SER A 1 311 ? 30.130 -55.879 47.742 1.00 34.59 311 SER A CA 1
ATOM 2275 C C . SER A 1 311 ? 30.510 -56.343 49.164 1.00 34.59 311 SER A C 1
ATOM 2277 O O . SER A 1 311 ? 31.366 -55.709 49.779 1.00 34.59 311 SER A O 1
ATOM 2279 N N . ALA A 1 312 ? 29.956 -57.504 49.557 1.00 35.56 312 ALA A N 1
ATOM 2280 C CA . ALA A 1 312 ? 30.175 -58.331 50.764 1.00 35.56 312 ALA A CA 1
ATOM 2281 C C . ALA A 1 312 ? 29.415 -57.941 52.045 1.00 35.56 312 ALA A C 1
ATOM 2283 O O . ALA A 1 312 ? 29.717 -56.890 52.648 1.00 35.56 312 ALA A O 1
#

Nearest PDB structures (foldseek):
  6yfe-assembly1_AB  TM=3.824E-01  e=4.871E+00  Beihai levi-like virus 19

Sequence (312 aa):
MATRYTLFHTAICSILAFNSVIRAQLLGCDAVGCPQVDGTTSSCPIANVTAEAIGTANITSAISLDPLTWTVAFSSNVSPTNSSVDNLERNLYLGTPASLDLARVEGVKGCALVFKDVVNRHEYAPSEAGTCQVLLGNSCAADLMSQANETLSDILASDDASFICSKLAVQLRDNAPSSCSLTDNGFWGAISVQDITGSSLAAPVMVDPTCNPTSHDGYKVQFVDSQRTTTVPFSAPVNSFAWGVTPVMSVFYSSTSTTKFKTPELHLSCLKPVAQDSIVVVQAESTATAVSSVRLSLIAISVSIMIALLSA

Mean predicted aligned error: 12.46 Å

Solvent-accessible surface area (backbone atoms only — not comparable to full-atom values): 18174 Å² total; per-residue (Å²): 135,88,84,83,84,81,81,82,80,83,79,82,81,79,81,75,80,73,78,80,81,74,76,55,45,52,39,15,34,77,80,34,51,38,39,62,81,77,84,78,44,41,44,31,46,47,62,97,44,61,21,49,25,26,10,26,34,55,48,81,51,94,91,44,94,64,54,34,21,41,22,29,32,28,32,72,44,70,34,95,90,39,84,70,29,28,38,39,39,39,41,33,32,44,26,35,46,70,93,60,53,49,53,70,46,79,41,47,40,31,32,36,40,36,35,59,59,44,18,67,75,49,71,45,61,50,59,56,75,46,41,44,51,74,72,46,28,64,63,19,48,50,46,47,51,50,51,50,53,53,52,46,52,54,46,67,72,37,98,63,67,66,62,55,63,58,54,45,41,51,53,49,27,71,54,38,49,91,62,33,76,92,31,67,93,35,27,48,54,55,56,49,75,37,65,65,26,29,85,82,41,64,71,64,49,59,60,41,91,65,24,46,81,36,94,54,89,75,44,44,35,23,72,66,49,77,49,75,51,75,43,54,75,96,39,73,70,53,50,18,60,59,28,11,36,33,46,34,36,41,38,37,37,52,75,41,94,62,58,86,42,98,59,70,47,76,46,83,46,35,39,23,30,19,37,76,94,33,86,42,81,68,84,85,81,83,84,74,84,75,76,90,81,80,92,76,80,84,75,89,78,90,80,88,89,82,86,89,78,89,85,137

Radius of gyration: 25.45 Å; Cα contacts (8 Å, |Δi|>4): 629; chains: 1; bounding box: 54×78×88 Å

Foldseek 3Di:
DDDDDDDDDDDPPPPPPPPDPDFWFWDKQVLFQFDDDDVFFGWWDWFPATFRFKTKTWDDDLQDPDTKIKMWGWDWDQDPVHNQKIKIKIWIKIWDAPPDDQQPRPQKWKKKKKLQVLQLLDFDDLQDDDWCCVSFNPVQVVVLVVLLQVLLVVCVPDPCVPPSVVSSNVSCQQARDPSGPSADVRGSPDIDMWIPGHNSFDAFIDTDPSGDSGNDPPIGMGTTDMDIDMDGPPDPSVRSNQFGKMKMKMWMAGPDPPDSDPGIDIDIGITGTHGPDHRDRDDDDDPPPDDDDDDDDPDDDDDDDDDDDDDD

Organism: NCBI:txid1182545